Protein AF-A0A517XT51-F1 (afdb_monomer_lite)

Secondary structure (DSSP, 8-state):
--PPPPP--HHHHHHHHHHHHHTT-S-HHHHHHHHH---PPPSS--HHHHHHHHHHHHHHHHHHHIIIIITS-EEEEETTEEEEE-HHHHS-STTT--PPPHHHHHHHHHHHHS-GGG--S-----GGG--HHHHHHHHHHHHHHTTSHHHHHHHTTSHHHHT-HHHHHHHHHHH--SSS--PPP-GGGGSHHHHHHHHHHHHHHHHHHHHHHHHHTT---HHHHHHHHHHHHHHHHHHHHHHHHTT-GGGSHHHHHHHHHHTTS---THHHHTT--SS--SSHHHHHHHHHHHTHHHHHHHHHHHHHHHHHH--TTSTTHHHHHHHHHHHHHTTHHHHHHHHHHHHHHH-TT--

Radius of gyration: 21.97 Å; chains: 1; bounding box: 65×56×60 Å

Foldseek 3Di:
DPPPDDDADPLLVLLLLLLCLLLVNHDLVVNLVQLQDADDQDPDGDPVSVVSSVVSLQPSLVVVLCVLAQVDFDWFDDPLATDTDGLPVGDPCVLAPQDFDCLVVVVSSDSNRANQLDDPDDDADAPVPGDLSLLSSLLSNLVSCVVPLSNLVSSLVHNSQLQRLSNLLQPLLSNADLPQADHHQCLVCCDTNNVSSLNSNLNVSLVRLLVVLQCLLQDQDLSSLLSRLRSLLVSLVNNLVSCVVSLGVVSVLSLLSSLLVNVPDQDALSSRCVNHDDPHDPDPVSVLSSSLSSLSSLVCLVVLVVVLVVLVPADPPHRSVNSSVVSPVSCVVSVSVVSNVSSVVNNCNSVVPPD

Organism: NCBI:txid2528023

InterPro domains:
  IPR045485 FtsH ternary system domain X6 [PF20004] (8-350)

Sequence (355 aa):
MTDAPRPLSKFEADLIRLVRFCLGRFPAEDGYKLLRTSHTRPACLSRNAVELVQDSLAKACVLFLVRAGGWRADRHLRSGQPKSGRAWDRTPLDERALTFSPHVVEFLLWATAERVHDTRTPWDAPPADLTAADEFFFWLAFEACRPDPEVAAVLRRKAAFRSNRFAWLGSAADLADEAEPAPPDFAPMFAGERAVMLECLQPLLTQRWLRAERAKGQIDDWRRMRQQGRAEAAGLAAYLGAAESAGRPDLARFVLHANAGLFQNDLLPAFWTSGLGGPGPARLADRLDTQRAAVALPRQMAVLASWQEKYRAVGYFDEGYAASQLWKQDWEAAGGDRVAARARAAVEAIEPLRT

Structure (mmCIF, N/CA/C/O backbone):
data_AF-A0A517XT51-F1
#
_entry.id   AF-A0A517XT51-F1
#
loop_
_atom_site.group_PDB
_atom_site.id
_atom_site.type_symbol
_atom_site.label_atom_id
_atom_site.label_alt_id
_atom_site.label_comp_id
_atom_site.label_asym_id
_atom_site.label_entity_id
_atom_site.label_seq_id
_atom_site.pdbx_PDB_ins_code
_atom_site.Cartn_x
_atom_site.Cartn_y
_atom_site.Cartn_z
_atom_site.occupancy
_atom_site.B_iso_or_equiv
_atom_site.auth_seq_id
_atom_site.auth_comp_id
_atom_site.auth_asym_id
_atom_site.auth_atom_id
_atom_site.pdbx_PDB_model_num
ATOM 1 N N . MET A 1 1 ? -37.442 1.553 16.054 1.00 42.06 1 MET A N 1
ATOM 2 C CA . MET A 1 1 ? -37.048 2.228 17.307 1.00 42.06 1 MET A CA 1
ATOM 3 C C . MET A 1 1 ? -35.835 3.081 16.999 1.00 42.06 1 MET A C 1
ATOM 5 O O . MET A 1 1 ? -34.809 2.535 16.622 1.00 42.06 1 MET A O 1
ATOM 9 N N . THR A 1 2 ? -35.977 4.402 17.029 1.00 46.78 2 THR A N 1
ATOM 10 C CA . THR A 1 2 ? -34.847 5.333 16.935 1.00 46.78 2 THR A CA 1
ATOM 11 C C . THR A 1 2 ? -34.082 5.267 18.249 1.00 46.78 2 THR A C 1
ATOM 13 O O . THR A 1 2 ? -34.609 5.682 19.279 1.00 46.78 2 THR A O 1
ATOM 16 N N . ASP A 1 3 ? -32.894 4.669 18.219 1.00 68.44 3 ASP A N 1
ATOM 17 C CA . ASP A 1 3 ? -32.018 4.526 19.383 1.00 68.44 3 ASP A CA 1
ATOM 18 C C . ASP A 1 3 ? -31.676 5.930 19.912 1.00 68.44 3 ASP A C 1
ATOM 20 O O . ASP A 1 3 ? -31.229 6.792 19.148 1.00 68.44 3 ASP A O 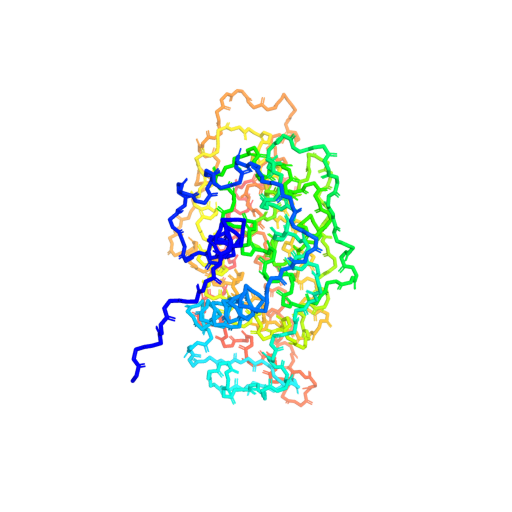1
ATOM 24 N N . ALA A 1 4 ? -31.965 6.200 21.188 1.00 79.00 4 ALA A N 1
ATOM 25 C CA . ALA A 1 4 ? -31.683 7.501 21.790 1.00 79.00 4 ALA A CA 1
ATOM 26 C C . ALA A 1 4 ? -30.169 7.799 21.715 1.00 79.00 4 ALA A C 1
ATOM 28 O O . ALA A 1 4 ? -29.358 6.871 21.811 1.00 79.00 4 ALA A O 1
ATOM 29 N N . PRO A 1 5 ? -29.753 9.068 21.537 1.00 82.31 5 PRO A N 1
ATOM 30 C CA . PRO A 1 5 ? -28.339 9.411 21.429 1.00 82.31 5 PRO A CA 1
ATOM 31 C C . PRO A 1 5 ? -27.576 8.946 22.677 1.00 82.31 5 PRO A C 1
ATOM 33 O O . PRO A 1 5 ? -27.899 9.329 23.801 1.00 82.31 5 PRO A O 1
ATOM 36 N N . ARG A 1 6 ? -26.561 8.097 22.470 1.00 86.31 6 ARG A N 1
ATOM 37 C CA . ARG A 1 6 ? -25.739 7.545 23.554 1.00 86.31 6 ARG A CA 1
ATOM 38 C C . ARG A 1 6 ? -24.914 8.671 24.195 1.00 86.31 6 ARG A C 1
ATOM 40 O O . ARG A 1 6 ? -24.229 9.384 23.459 1.00 86.31 6 ARG A O 1
ATOM 47 N N . PRO A 1 7 ? -24.937 8.840 25.529 1.00 93.62 7 PRO A N 1
ATOM 48 C CA . PRO A 1 7 ? -24.143 9.871 26.185 1.00 93.62 7 PRO A CA 1
ATOM 49 C C . PRO A 1 7 ? -22.649 9.543 26.063 1.00 93.62 7 PRO A C 1
ATOM 51 O O . PRO A 1 7 ? -22.241 8.407 26.317 1.00 93.62 7 PRO A O 1
ATOM 54 N N . LEU A 1 8 ? -21.858 10.547 25.679 1.00 96.75 8 LEU A N 1
ATOM 55 C CA . LEU A 1 8 ? -20.399 10.503 25.570 1.00 96.75 8 LEU A CA 1
ATOM 56 C C . LEU A 1 8 ? -19.811 11.769 26.197 1.00 96.75 8 LEU A C 1
ATOM 58 O O . LEU A 1 8 ? -20.382 12.855 26.068 1.00 96.75 8 LEU A O 1
ATOM 62 N N . SER A 1 9 ? -18.650 11.645 26.835 1.00 97.31 9 SER A N 1
ATOM 63 C CA . SER A 1 9 ? -17.837 12.806 27.198 1.00 97.31 9 SER A CA 1
ATOM 64 C C . SER A 1 9 ? -17.280 13.498 25.948 1.00 97.31 9 SER A C 1
ATOM 66 O O . SER A 1 9 ? -17.258 12.932 24.851 1.00 97.31 9 SER A O 1
ATOM 68 N N . LYS A 1 10 ? -16.774 14.727 26.105 1.00 97.44 10 LYS A N 1
ATOM 69 C CA . LYS A 1 10 ? -16.147 15.452 24.990 1.00 97.44 10 LYS A CA 1
ATOM 70 C C . LYS A 1 10 ? -14.935 14.705 24.416 1.00 97.44 10 LYS A C 1
ATOM 72 O O . LYS A 1 10 ? -14.847 14.572 23.202 1.00 97.44 10 LYS A O 1
ATOM 77 N N . PHE A 1 11 ? -14.070 14.164 25.279 1.00 98.12 11 PHE A N 1
ATOM 78 C CA . PHE A 1 11 ? -12.911 13.365 24.862 1.00 98.12 11 PHE A CA 1
ATOM 79 C C . PHE A 1 11 ? -13.338 12.173 23.998 1.00 98.12 11 PHE A C 1
ATOM 81 O O . PHE A 1 11 ? -12.790 11.945 22.928 1.00 98.12 11 PHE A O 1
ATOM 88 N N . GLU A 1 12 ? -14.349 11.423 24.439 1.00 98.25 12 GLU A N 1
ATOM 89 C CA . GLU A 1 12 ? -14.829 10.248 23.709 1.00 98.25 12 GLU A CA 1
ATOM 90 C C . GLU A 1 12 ? -15.489 10.622 22.383 1.00 98.25 12 GLU A C 1
ATOM 92 O O . GLU A 1 12 ? -15.280 9.941 21.383 1.00 98.25 12 GLU A O 1
ATOM 97 N N . ALA A 1 13 ? -16.261 11.711 22.347 1.00 97.94 13 ALA A N 1
ATOM 98 C CA . ALA A 1 13 ? -16.859 12.198 21.109 1.00 97.94 13 ALA A CA 1
ATOM 99 C C . ALA A 1 13 ? -15.788 12.557 20.064 1.00 97.94 13 ALA A C 1
ATOM 101 O O . ALA A 1 13 ? -15.930 12.198 18.891 1.00 97.94 13 ALA A O 1
ATOM 102 N N . ASP A 1 14 ? -14.709 13.217 20.488 1.00 98.31 14 ASP A N 1
ATOM 103 C CA . ASP A 1 14 ? -13.592 13.587 19.617 1.00 98.31 14 ASP A CA 1
ATOM 104 C C . ASP A 1 14 ? -12.740 12.363 19.227 1.00 98.31 14 ASP A C 1
ATOM 106 O O . ASP A 1 14 ? -12.382 12.232 18.056 1.00 98.31 14 ASP A O 1
ATOM 110 N N . LEU A 1 15 ? -12.564 11.381 20.121 1.00 98.38 15 LEU A N 1
ATOM 111 C CA . LEU A 1 15 ? -11.959 10.083 19.792 1.00 98.38 15 LEU A CA 1
ATOM 112 C C . LEU A 1 15 ? -12.743 9.353 18.692 1.00 98.38 15 LEU A C 1
ATOM 114 O O . LEU A 1 15 ? -12.154 8.875 17.724 1.00 98.38 15 LEU A O 1
ATOM 118 N N . ILE A 1 16 ? -14.077 9.291 18.779 1.00 98.25 16 ILE A N 1
ATOM 119 C CA . ILE A 1 16 ? -14.910 8.656 17.741 1.00 98.25 16 ILE A CA 1
ATOM 120 C C . ILE A 1 16 ? -14.807 9.400 16.402 1.00 98.25 16 ILE A C 1
ATOM 122 O O . ILE A 1 16 ? -14.800 8.770 15.340 1.00 98.25 16 ILE A O 1
ATOM 126 N N . ARG A 1 17 ? -14.716 10.734 16.418 1.00 98.38 17 ARG A N 1
ATOM 127 C CA . ARG A 1 17 ? -14.477 11.521 15.197 1.00 98.38 17 ARG A CA 1
ATOM 128 C C . ARG A 1 17 ? -13.106 11.224 14.605 1.00 98.38 17 ARG A C 1
ATOM 130 O O . ARG A 1 17 ? -13.015 11.055 13.392 1.00 98.38 17 ARG A O 1
ATOM 137 N N . LEU A 1 18 ? -12.085 11.078 15.446 1.00 98.44 18 LEU A N 1
ATOM 138 C CA . LEU A 1 18 ? -10.738 10.728 15.018 1.00 98.44 18 LEU A CA 1
ATOM 139 C C . LEU A 1 18 ? -10.680 9.331 14.384 1.00 98.44 18 LEU A C 1
ATOM 141 O O . LEU A 1 18 ? -10.141 9.187 13.290 1.00 98.44 18 LEU A O 1
ATOM 145 N N . VAL A 1 19 ? -11.329 8.325 14.985 1.00 98.38 19 VAL A N 1
ATOM 146 C CA . VAL A 1 19 ? -11.494 6.988 14.375 1.00 98.38 19 VAL A CA 1
ATOM 147 C C . VAL A 1 19 ? -12.096 7.108 12.977 1.00 98.38 19 VAL A C 1
ATOM 149 O O . VAL A 1 19 ? -11.585 6.544 12.011 1.00 98.38 19 VAL A O 1
ATOM 152 N N . ARG A 1 20 ? -13.190 7.866 12.847 1.00 98.25 20 ARG A N 1
ATOM 153 C CA . ARG A 1 20 ? -13.872 8.061 11.562 1.00 98.25 20 ARG A CA 1
ATOM 154 C C . ARG A 1 20 ? -12.994 8.804 10.561 1.00 98.25 20 ARG A C 1
ATOM 156 O O . ARG A 1 20 ? -13.046 8.464 9.385 1.00 98.25 20 ARG A O 1
ATOM 163 N N . PHE A 1 21 ? -12.192 9.768 11.000 1.00 98.44 21 PHE A N 1
ATOM 164 C CA . PHE A 1 21 ? -11.213 10.454 10.160 1.00 98.44 21 PHE A CA 1
ATOM 165 C C . PHE A 1 21 ? -10.159 9.488 9.616 1.00 98.44 21 PHE A C 1
ATOM 167 O O . PHE A 1 21 ? -10.012 9.400 8.398 1.00 98.44 21 PHE A O 1
ATOM 174 N N . CYS A 1 22 ? -9.529 8.683 10.477 1.00 98.19 22 CYS A N 1
ATOM 175 C CA . CYS A 1 22 ? -8.562 7.662 10.058 1.00 98.19 22 CYS A CA 1
ATOM 176 C C . CYS A 1 22 ? -9.160 6.655 9.060 1.00 98.19 22 CYS A C 1
ATOM 178 O O . CYS A 1 22 ? -8.462 6.152 8.190 1.00 98.19 22 CYS A O 1
ATOM 180 N N . LEU A 1 23 ? -10.466 6.386 9.147 1.00 97.38 23 LEU A N 1
ATOM 181 C CA . LEU A 1 23 ? -11.189 5.472 8.255 1.00 97.38 23 LEU A CA 1
ATOM 182 C C . LEU A 1 23 ? -11.781 6.164 7.006 1.00 97.38 23 LEU A C 1
ATOM 184 O O . LEU A 1 23 ? -12.545 5.542 6.259 1.00 97.38 23 LEU A O 1
ATOM 188 N N . GLY A 1 24 ? -11.484 7.450 6.779 1.00 96.38 24 GLY A N 1
ATOM 189 C CA . GLY A 1 24 ? -11.972 8.225 5.630 1.00 96.38 24 GLY A CA 1
ATOM 190 C C . GLY A 1 24 ? -13.480 8.518 5.658 1.00 96.38 24 GLY A C 1
ATOM 191 O O . GLY A 1 24 ? -14.122 8.633 4.613 1.00 96.38 24 GLY A O 1
ATOM 192 N N . ARG A 1 25 ? -14.080 8.578 6.852 1.00 96.94 25 ARG A N 1
ATOM 193 C CA . ARG A 1 25 ? -15.517 8.802 7.120 1.00 96.94 25 ARG A CA 1
ATOM 194 C C . ARG A 1 25 ? -15.801 10.095 7.880 1.00 96.94 25 ARG A C 1
ATOM 196 O O . ARG A 1 25 ? -16.889 10.255 8.431 1.00 96.94 25 ARG A O 1
ATOM 203 N N . PHE A 1 26 ? -14.838 11.005 7.911 1.00 97.38 26 PHE A N 1
ATOM 204 C CA . PHE A 1 26 ? -14.957 12.317 8.533 1.00 97.38 26 PHE A CA 1
ATOM 205 C C . PHE A 1 26 ? -14.290 13.371 7.635 1.00 97.38 26 PHE A C 1
ATOM 207 O O . PHE A 1 26 ? -13.317 13.024 6.959 1.00 97.38 26 PHE A O 1
ATOM 214 N N . PRO A 1 27 ? -14.797 14.618 7.578 1.00 98.06 27 PRO A N 1
ATOM 215 C CA . PRO A 1 27 ? -14.172 15.682 6.795 1.00 98.06 27 PRO A CA 1
ATOM 216 C C . PRO A 1 27 ? -12.703 15.880 7.180 1.00 98.06 27 PRO A C 1
ATOM 218 O O . PRO A 1 27 ? -12.373 15.942 8.365 1.00 98.06 27 PRO A O 1
ATOM 221 N N . ALA A 1 28 ? -11.831 15.981 6.175 1.00 96.94 28 ALA A N 1
ATOM 222 C CA . ALA A 1 28 ? -10.387 16.018 6.389 1.00 96.94 28 ALA A CA 1
ATOM 223 C C . ALA A 1 28 ? -9.959 17.228 7.233 1.00 96.94 28 ALA A C 1
ATOM 225 O O . ALA A 1 28 ? -9.283 17.057 8.242 1.00 96.94 28 ALA A O 1
ATOM 226 N N . GLU A 1 29 ? -10.458 18.420 6.891 1.00 97.19 29 GLU A N 1
ATOM 227 C CA . GLU A 1 29 ? -10.182 19.675 7.608 1.00 97.19 29 GLU A CA 1
ATOM 228 C C . GLU A 1 29 ? -10.482 19.594 9.107 1.00 97.19 29 GLU A C 1
ATOM 230 O O . GLU A 1 29 ? -9.716 20.078 9.939 1.00 97.19 29 GLU A O 1
ATOM 235 N N . ASP A 1 30 ? -11.594 18.959 9.476 1.00 98.19 30 ASP A N 1
ATOM 236 C CA . ASP A 1 30 ? -11.963 18.817 10.881 1.00 98.19 30 ASP A CA 1
ATOM 237 C C . ASP A 1 30 ? -11.139 17.725 11.572 1.00 98.19 30 ASP A C 1
ATOM 239 O O . ASP A 1 30 ? -10.801 17.866 12.744 1.00 98.19 30 ASP A O 1
ATOM 243 N N . GLY A 1 31 ? -10.749 16.670 10.851 1.00 98.00 31 GLY A N 1
ATOM 244 C CA . GLY A 1 31 ? -9.806 15.668 11.347 1.00 98.00 31 GLY A CA 1
ATOM 245 C C . GLY A 1 31 ? -8.424 16.247 11.658 1.00 98.00 31 GLY A C 1
ATOM 246 O O . GLY A 1 31 ? -7.871 15.971 12.723 1.00 98.00 31 GLY A O 1
ATOM 247 N N . TYR A 1 32 ? -7.897 17.118 10.792 1.00 97.56 32 TYR A N 1
ATOM 248 C CA . TYR A 1 32 ? -6.625 17.808 11.036 1.00 97.56 32 TYR A CA 1
ATOM 249 C C . TYR A 1 32 ? -6.697 18.725 12.257 1.00 97.56 32 TYR A C 1
ATOM 251 O O . TYR A 1 32 ? -5.767 18.751 13.063 1.00 97.56 32 TYR A O 1
ATOM 259 N N . LYS A 1 33 ? -7.818 19.432 12.455 1.00 97.69 33 LYS A N 1
ATOM 260 C CA . LYS A 1 33 ? -8.035 20.224 13.677 1.00 97.69 33 LYS A CA 1
ATOM 261 C C . LYS A 1 33 ? -7.992 19.345 14.925 1.00 97.69 33 LYS A C 1
ATOM 263 O O . LYS A 1 33 ? -7.324 19.723 15.882 1.00 97.69 33 LYS A O 1
ATOM 268 N N . LEU A 1 34 ? -8.639 18.175 14.902 1.00 97.81 34 LEU A N 1
ATOM 269 C CA . LEU A 1 34 ? -8.634 17.241 16.036 1.00 97.81 34 LEU A CA 1
ATOM 270 C C . LEU A 1 34 ? -7.216 16.778 16.398 1.00 97.81 34 LEU A C 1
ATOM 272 O O . LEU A 1 34 ? -6.849 16.808 17.567 1.00 97.81 34 LEU A O 1
ATOM 276 N N . LEU A 1 35 ? -6.388 16.452 15.403 1.00 97.62 35 LEU A N 1
ATOM 277 C CA . LEU A 1 35 ? -4.983 16.057 15.599 1.00 97.62 35 LEU A CA 1
ATOM 278 C C . LEU A 1 35 ? -4.082 17.179 16.149 1.00 97.62 35 LEU A C 1
ATOM 280 O O . LEU A 1 35 ? -2.969 16.925 16.617 1.00 97.62 35 LEU A O 1
ATOM 284 N N . ARG A 1 36 ? -4.530 18.436 16.057 1.00 97.19 36 ARG A N 1
ATOM 285 C CA . ARG A 1 36 ? -3.821 19.626 16.554 1.00 97.19 36 ARG A CA 1
ATOM 286 C C . ARG A 1 36 ? -4.341 20.098 17.913 1.00 97.19 36 ARG A C 1
ATOM 288 O O . ARG A 1 36 ? -3.717 20.959 18.535 1.00 97.19 36 ARG A O 1
ATOM 295 N N . THR A 1 37 ? -5.453 19.543 18.384 1.00 96.75 37 THR A N 1
ATOM 296 C CA . THR A 1 37 ? -5.995 19.788 19.722 1.00 96.75 37 THR A CA 1
ATOM 297 C C . THR A 1 37 ? -5.498 18.746 20.716 1.00 96.75 37 THR A C 1
ATOM 299 O O . THR A 1 37 ? -5.094 17.659 20.331 1.00 96.75 37 THR A O 1
ATOM 302 N N . SER A 1 38 ? -5.504 19.089 22.002 1.00 96.25 38 SER A N 1
ATOM 303 C CA . SER A 1 38 ? -5.201 18.154 23.086 1.00 96.25 38 SER A CA 1
ATOM 304 C C . SER A 1 38 ? -6.338 18.135 24.095 1.00 96.25 38 SER A C 1
ATOM 306 O O . SER A 1 38 ? -7.011 19.145 24.324 1.00 96.25 38 SER A O 1
ATOM 308 N N . HIS A 1 39 ? -6.528 16.981 24.722 1.00 96.94 39 HIS A N 1
ATOM 309 C CA . HIS A 1 39 ? -7.554 16.766 25.730 1.00 96.94 39 HIS A CA 1
ATOM 310 C C . HIS A 1 39 ? -6.978 16.011 26.927 1.00 96.94 39 HIS A C 1
ATOM 312 O O . HIS A 1 39 ? -6.099 15.164 26.787 1.00 96.94 39 HIS A O 1
ATOM 318 N N . THR A 1 40 ? -7.512 16.270 28.121 1.00 97.06 40 THR A N 1
ATOM 319 C CA . THR A 1 40 ? -7.172 15.470 29.301 1.00 97.06 40 THR A CA 1
ATOM 320 C C . THR A 1 40 ? -7.655 14.036 29.096 1.00 97.06 40 THR A C 1
ATOM 322 O O . THR A 1 40 ? -8.854 13.798 28.937 1.00 97.06 40 THR A O 1
ATOM 325 N N . ARG A 1 41 ? -6.719 13.083 29.099 1.00 96.88 41 ARG A N 1
ATOM 326 C CA . ARG A 1 41 ? -7.020 11.658 28.946 1.00 96.88 41 ARG A CA 1
ATOM 327 C C . ARG A 1 41 ? -7.835 11.153 30.149 1.00 96.88 41 ARG A C 1
ATOM 329 O O . ARG A 1 41 ? -7.390 11.337 31.283 1.00 96.88 41 ARG A O 1
ATOM 336 N N . PRO A 1 42 ? -8.991 10.497 29.938 1.00 96.88 42 PRO A N 1
ATOM 337 C CA . PRO A 1 42 ? -9.751 9.893 31.027 1.00 96.88 42 PRO A CA 1
ATOM 338 C C . PRO A 1 42 ? -9.053 8.631 31.556 1.00 96.88 42 PRO A C 1
ATOM 340 O O . PRO A 1 42 ? -8.300 7.976 30.833 1.00 96.88 42 PRO A O 1
ATOM 343 N N . ALA A 1 43 ? -9.342 8.255 32.806 1.00 96.25 43 ALA A N 1
ATOM 344 C CA . ALA A 1 43 ? -8.812 7.026 33.408 1.00 96.25 43 ALA A CA 1
ATOM 345 C C . ALA A 1 43 ? -9.318 5.760 32.692 1.00 96.25 43 ALA A C 1
ATOM 347 O O . ALA A 1 43 ? -8.574 4.797 32.525 1.00 96.25 43 ALA A O 1
ATOM 348 N N . CYS A 1 44 ? -10.572 5.776 32.236 1.00 96.56 44 CYS A N 1
ATOM 349 C CA . CYS A 1 44 ? -11.173 4.721 31.430 1.00 96.56 44 CYS A CA 1
ATOM 350 C C . CYS A 1 44 ? -12.137 5.311 30.392 1.00 96.56 44 CYS A C 1
ATOM 352 O O . CYS A 1 44 ? -12.681 6.401 30.575 1.00 96.56 44 CYS A O 1
ATOM 354 N N . LEU A 1 45 ? -12.337 4.581 29.295 1.00 97.56 45 LEU A N 1
ATOM 355 C CA . LEU A 1 45 ? -13.405 4.864 28.340 1.00 97.56 45 LEU A CA 1
ATOM 356 C C . LEU A 1 45 ? -14.718 4.273 28.860 1.00 97.56 45 LEU A C 1
ATOM 358 O O . LEU A 1 45 ? -14.738 3.177 29.425 1.00 97.56 45 LEU A O 1
ATOM 362 N N . SER A 1 46 ? -15.825 4.970 28.631 1.00 97.38 46 SER A N 1
ATOM 363 C CA . SER A 1 46 ? -17.155 4.417 28.845 1.00 97.38 46 SER A CA 1
ATOM 364 C C . SER A 1 46 ? -17.407 3.248 27.896 1.00 97.38 46 SER A C 1
ATOM 366 O O . SER A 1 46 ? -16.892 3.185 26.774 1.00 97.38 46 SER A O 1
ATOM 368 N N . ARG A 1 47 ? -18.284 2.335 28.320 1.00 96.50 47 ARG A N 1
ATOM 369 C CA . ARG A 1 47 ? -18.739 1.215 27.489 1.00 96.50 47 ARG A CA 1
ATOM 370 C C . ARG A 1 47 ? -19.286 1.681 26.135 1.00 96.50 47 ARG A C 1
ATOM 372 O O . ARG A 1 47 ? -18.981 1.073 25.116 1.00 96.50 47 ARG A O 1
ATOM 379 N N . ASN A 1 48 ? -20.032 2.788 26.116 1.00 97.00 48 ASN A N 1
ATOM 380 C CA . ASN A 1 48 ? -20.593 3.355 24.888 1.00 97.00 48 ASN A CA 1
ATOM 381 C C . ASN A 1 48 ? -19.503 3.758 23.891 1.00 97.00 48 ASN A C 1
ATOM 383 O O . ASN A 1 48 ? -19.639 3.482 22.701 1.00 97.00 48 ASN A O 1
ATOM 387 N N . ALA A 1 49 ? -18.432 4.401 24.365 1.00 97.19 49 ALA A N 1
ATOM 388 C CA . ALA A 1 49 ? -17.313 4.784 23.514 1.00 97.19 49 ALA A CA 1
ATOM 389 C C . ALA A 1 49 ? -16.607 3.548 22.943 1.00 97.19 49 ALA A C 1
ATOM 391 O O . ALA A 1 49 ? -16.382 3.486 21.738 1.00 97.19 49 ALA A O 1
ATOM 392 N N . VAL A 1 50 ? -16.332 2.538 23.777 1.00 96.56 50 VAL A N 1
ATOM 393 C CA . VAL A 1 50 ? -15.694 1.284 23.336 1.00 96.56 50 VAL A CA 1
ATOM 394 C C . VAL A 1 50 ? -16.533 0.575 22.271 1.00 96.56 50 VAL A C 1
ATOM 396 O O . VAL A 1 50 ? -16.005 0.235 21.213 1.00 96.56 50 VAL A O 1
ATOM 399 N N . GLU A 1 51 ? -17.841 0.419 22.495 1.00 96.00 51 GLU A N 1
ATOM 400 C CA . GLU A 1 51 ? -18.750 -0.195 21.518 1.00 96.00 51 GLU A CA 1
ATOM 401 C C . GLU A 1 51 ? -18.777 0.584 20.192 1.00 96.00 51 GLU A C 1
ATOM 403 O O . GLU A 1 51 ? -18.782 -0.018 19.122 1.00 96.00 51 GLU A O 1
ATOM 408 N N . LEU A 1 52 ? -18.744 1.921 20.233 1.00 96.75 52 LEU A N 1
ATOM 409 C CA . LEU A 1 52 ? -18.718 2.752 19.025 1.00 96.75 52 LEU A CA 1
ATOM 410 C C . LEU A 1 52 ? -17.384 2.679 18.272 1.00 96.75 52 LEU A C 1
ATOM 412 O O . LEU A 1 52 ? -17.390 2.740 17.039 1.00 96.75 52 LEU A O 1
ATOM 416 N N . VAL A 1 53 ? -16.254 2.551 18.976 1.00 96.94 53 VAL A N 1
ATOM 417 C CA . VAL A 1 53 ? -14.946 2.297 18.350 1.00 96.94 53 VAL A CA 1
ATOM 418 C C . VAL A 1 53 ? -14.975 0.944 17.646 1.00 96.94 53 VAL A C 1
ATOM 420 O O . VAL A 1 53 ? -14.674 0.880 16.455 1.00 96.94 53 VAL A O 1
ATOM 423 N N . GLN A 1 54 ? -15.401 -0.111 18.347 1.00 96.00 54 GLN A N 1
ATOM 424 C CA . GLN A 1 54 ? -15.513 -1.463 17.791 1.00 96.00 54 GLN A CA 1
ATOM 425 C C . GLN A 1 54 ? -16.426 -1.492 16.561 1.00 96.00 54 GLN A C 1
ATOM 427 O O . GLN A 1 54 ? -16.035 -2.014 15.518 1.00 96.00 54 GLN A O 1
ATOM 432 N N . ASP A 1 55 ? -17.605 -0.870 16.647 1.00 96.19 55 ASP A N 1
ATOM 433 C CA . ASP A 1 55 ? -18.557 -0.788 15.538 1.00 96.19 55 ASP A CA 1
ATOM 434 C C . ASP A 1 55 ? -17.977 -0.037 14.331 1.00 96.19 55 ASP A C 1
ATOM 436 O O . ASP A 1 55 ? -18.112 -0.476 13.184 1.00 96.19 55 ASP A O 1
ATOM 440 N N . SER A 1 56 ? -17.283 1.078 14.586 1.00 96.94 56 SER A N 1
ATOM 441 C CA . SER A 1 56 ? -16.648 1.882 13.539 1.00 96.94 56 SER A CA 1
ATOM 442 C C . SER A 1 56 ? -15.540 1.105 12.829 1.00 96.94 56 SER A C 1
ATOM 444 O O . SER A 1 56 ? -15.516 1.089 11.598 1.00 96.94 56 SER A O 1
ATOM 446 N N . LEU A 1 57 ? -14.664 0.428 13.579 1.00 96.62 57 LEU A N 1
ATOM 447 C CA . LEU A 1 57 ? -13.586 -0.396 13.025 1.00 96.62 57 LEU A CA 1
ATOM 448 C C . LEU A 1 57 ? -14.149 -1.572 12.217 1.00 96.62 57 LEU A C 1
ATOM 450 O O . LEU A 1 57 ? -13.802 -1.734 11.045 1.00 96.62 57 LEU A O 1
ATOM 454 N N . ALA A 1 58 ? -15.077 -2.337 12.799 1.00 91.75 58 ALA A N 1
ATOM 455 C CA . ALA A 1 58 ? -15.666 -3.510 12.159 1.00 91.75 58 ALA A CA 1
ATOM 456 C C . ALA A 1 58 ? -16.373 -3.154 10.842 1.00 91.75 58 ALA A C 1
ATOM 458 O O . ALA A 1 58 ? -16.161 -3.803 9.818 1.00 91.75 58 ALA A O 1
ATOM 459 N N . LYS A 1 59 ? -17.188 -2.092 10.829 1.00 95.88 59 LYS A N 1
ATOM 460 C CA . LYS A 1 59 ? -17.956 -1.714 9.635 1.00 95.88 59 LYS A CA 1
ATOM 461 C C . LYS A 1 59 ? -17.112 -0.985 8.601 1.00 95.88 59 LYS A C 1
ATOM 463 O O . LYS A 1 59 ? -17.217 -1.288 7.413 1.00 95.88 59 LYS A O 1
ATOM 468 N N . ALA A 1 60 ? -16.312 0.001 9.006 1.00 97.06 60 ALA A N 1
ATOM 469 C CA . ALA A 1 60 ? -15.649 0.871 8.040 1.00 97.06 60 ALA A CA 1
ATOM 470 C C . ALA A 1 60 ? -14.459 0.188 7.354 1.00 97.06 60 ALA A C 1
ATOM 472 O O . ALA A 1 60 ? -14.307 0.383 6.148 1.00 97.06 60 ALA A O 1
ATOM 473 N N . CYS A 1 61 ? -13.683 -0.649 8.057 1.00 97.38 61 CYS A N 1
ATOM 474 C CA . CYS A 1 61 ? -12.596 -1.417 7.438 1.00 97.38 61 CYS A CA 1
ATOM 475 C C . CYS A 1 61 ? -13.141 -2.417 6.411 1.00 97.38 61 CYS A C 1
ATOM 477 O O . CYS A 1 61 ? -12.676 -2.447 5.271 1.00 97.38 61 CYS A O 1
ATOM 479 N N . VAL A 1 62 ? -14.193 -3.166 6.763 1.00 96.44 62 VAL A N 1
ATOM 480 C CA . VAL A 1 62 ? -14.858 -4.082 5.823 1.00 96.44 62 VAL A CA 1
ATOM 481 C C . VAL A 1 62 ? -15.442 -3.308 4.642 1.00 96.44 62 VAL A C 1
ATOM 483 O O . VAL A 1 62 ? -15.182 -3.656 3.493 1.00 96.44 62 VAL A O 1
ATOM 486 N N . LEU A 1 63 ? -16.170 -2.214 4.885 1.00 97.44 63 LEU A N 1
ATOM 487 C CA . LEU A 1 63 ? -16.728 -1.389 3.812 1.00 97.44 63 LEU A CA 1
ATOM 488 C C . LEU A 1 63 ? -15.639 -0.810 2.896 1.00 97.44 63 LEU A C 1
ATOM 490 O O . LEU A 1 63 ? -15.866 -0.682 1.691 1.00 97.44 63 LEU A O 1
ATOM 494 N N . PHE A 1 64 ? -14.474 -0.452 3.441 1.00 98.19 64 PHE A N 1
ATOM 495 C CA . PHE A 1 64 ? -13.325 -0.024 2.649 1.00 98.19 64 PHE A CA 1
ATOM 496 C C . PHE A 1 64 ? -12.831 -1.157 1.748 1.00 98.19 64 PHE A C 1
ATOM 498 O O . PHE A 1 64 ? -12.770 -0.964 0.537 1.00 98.19 64 PHE A O 1
ATOM 505 N N . LEU A 1 65 ? -12.540 -2.340 2.304 1.00 98.00 65 LEU A N 1
ATOM 506 C CA . LEU A 1 65 ? -12.047 -3.499 1.545 1.00 98.00 65 LEU A CA 1
ATOM 507 C C . LEU A 1 65 ? -13.028 -3.920 0.447 1.00 98.00 65 LEU A C 1
ATOM 509 O O . LEU A 1 65 ? -12.631 -4.145 -0.698 1.00 98.00 65 LEU A O 1
ATOM 513 N N . VAL A 1 66 ? -14.326 -3.940 0.765 1.00 97.62 66 VAL A N 1
ATOM 514 C CA . VAL A 1 66 ? -15.393 -4.177 -0.210 1.00 97.62 66 VAL A CA 1
ATOM 515 C C . VAL A 1 66 ? -15.254 -3.178 -1.357 1.00 97.62 66 VAL A C 1
ATOM 517 O O . VAL A 1 66 ? -15.079 -3.611 -2.491 1.00 97.62 66 VAL A O 1
ATOM 520 N N . ARG A 1 67 ? -15.246 -1.863 -1.080 1.00 97.94 67 ARG A N 1
ATOM 521 C CA . ARG A 1 67 ? -15.150 -0.796 -2.100 1.00 97.94 67 ARG A CA 1
ATOM 522 C C . ARG A 1 67 ? -13.844 -0.808 -2.896 1.00 97.94 67 ARG A C 1
ATOM 524 O O . ARG A 1 67 ? -13.883 -0.485 -4.081 1.00 97.94 67 ARG A O 1
ATOM 531 N N . ALA A 1 68 ? -12.727 -1.168 -2.269 1.00 98.12 68 ALA A N 1
ATOM 532 C CA . ALA A 1 68 ? -11.416 -1.223 -2.911 1.00 98.12 68 ALA A CA 1
ATOM 533 C C . ALA A 1 68 ? -11.348 -2.295 -4.012 1.00 98.12 68 ALA A C 1
ATOM 535 O O . ALA A 1 68 ? -10.639 -2.115 -5.001 1.00 98.12 68 ALA A O 1
ATOM 536 N N . GLY A 1 69 ? -12.142 -3.361 -3.884 1.00 98.06 69 GLY A N 1
ATOM 537 C CA . GLY A 1 69 ? -12.168 -4.449 -4.858 1.00 98.06 69 GLY A CA 1
ATOM 538 C C . GLY A 1 69 ? -12.814 -5.735 -4.357 1.00 98.06 69 GLY A C 1
ATOM 539 O O . GLY A 1 69 ? -13.180 -6.568 -5.179 1.00 98.06 69 GLY A O 1
ATOM 540 N N . GLY A 1 70 ? -13.037 -5.891 -3.047 1.00 97.56 70 GLY A N 1
ATOM 541 C CA . GLY A 1 70 ? -13.578 -7.123 -2.467 1.00 97.56 70 GLY A CA 1
ATOM 542 C C . GLY A 1 70 ? -14.960 -7.539 -2.991 1.00 97.56 70 GLY A C 1
ATOM 543 O O . GLY A 1 70 ? -15.277 -8.728 -2.962 1.00 97.56 70 GLY A O 1
ATOM 544 N N . TRP A 1 71 ? -15.770 -6.595 -3.501 1.00 97.75 71 TRP A N 1
ATOM 545 C CA . TRP A 1 71 ? -17.074 -6.895 -4.120 1.00 97.75 71 TRP A CA 1
ATOM 546 C C . TRP A 1 71 ? -16.988 -7.478 -5.532 1.00 97.75 71 TRP A C 1
ATOM 548 O O . TRP A 1 71 ? -17.981 -8.018 -6.025 1.00 97.75 71 TRP A O 1
ATOM 558 N N . ARG A 1 72 ? -15.843 -7.336 -6.204 1.00 97.69 72 ARG A N 1
ATOM 559 C CA . ARG A 1 72 ? -15.675 -7.764 -7.592 1.00 97.69 72 ARG A CA 1
ATOM 560 C C . ARG A 1 72 ? -15.566 -9.281 -7.659 1.00 97.69 72 ARG A C 1
ATOM 562 O O . ARG A 1 72 ? -14.925 -9.903 -6.813 1.00 97.69 72 ARG A O 1
ATOM 569 N N . ALA A 1 73 ? -16.187 -9.861 -8.682 1.00 97.25 73 ALA A N 1
ATOM 570 C CA . ALA A 1 73 ? -15.958 -11.253 -9.028 1.00 97.25 73 ALA A CA 1
ATOM 571 C C . ALA A 1 73 ? -14.590 -11.364 -9.715 1.00 97.25 73 ALA A C 1
ATOM 573 O O . ALA A 1 73 ? -14.432 -10.912 -10.845 1.00 97.25 73 ALA A O 1
ATOM 574 N N . ASP A 1 74 ? -13.612 -11.922 -9.009 1.00 97.25 74 ASP A N 1
ATOM 575 C CA . ASP A 1 74 ? -12.229 -12.080 -9.471 1.00 97.25 74 ASP A CA 1
ATOM 576 C C . ASP A 1 74 ? -11.713 -13.482 -9.109 1.00 97.25 74 ASP A C 1
ATOM 578 O O . ASP A 1 74 ? -12.360 -14.223 -8.357 1.00 97.25 74 ASP A O 1
ATOM 582 N N . ARG A 1 75 ? -10.564 -13.861 -9.664 1.00 97.75 75 ARG A N 1
ATOM 583 C CA . ARG A 1 75 ? -9.938 -15.176 -9.527 1.00 97.75 75 ARG A CA 1
ATOM 584 C C . ARG A 1 75 ? -8.638 -15.053 -8.763 1.00 97.75 75 ARG A C 1
ATOM 586 O O . ARG A 1 75 ? -7.740 -14.388 -9.248 1.00 97.75 75 ARG A O 1
ATOM 593 N N . HIS A 1 76 ? -8.489 -15.728 -7.635 1.00 97.88 76 HIS A N 1
ATOM 594 C CA . HIS A 1 76 ? -7.236 -15.732 -6.868 1.00 97.88 76 HIS A CA 1
ATOM 595 C C . HIS A 1 76 ? -6.821 -17.148 -6.508 1.00 97.88 76 HIS A C 1
ATOM 597 O O . HIS A 1 76 ? -7.655 -18.054 -6.502 1.00 97.88 76 HIS A O 1
ATOM 603 N N . LEU A 1 77 ? -5.540 -17.346 -6.204 1.00 97.62 77 LEU A N 1
ATOM 604 C CA . LEU A 1 77 ? -5.040 -18.651 -5.791 1.00 97.62 77 LEU A CA 1
ATOM 605 C C . LEU A 1 77 ? -5.461 -18.950 -4.350 1.00 97.62 77 LEU A C 1
ATOM 607 O O . LEU A 1 77 ? -5.276 -18.151 -3.430 1.00 97.62 77 LEU A O 1
ATOM 611 N N . ARG A 1 78 ? -6.023 -20.139 -4.147 1.00 95.75 78 ARG A N 1
ATOM 612 C CA . ARG A 1 78 ? -6.327 -20.739 -2.848 1.00 95.75 78 ARG A CA 1
ATOM 613 C C . ARG A 1 78 ? -5.769 -22.144 -2.849 1.00 95.75 78 ARG A C 1
ATOM 615 O O . ARG A 1 78 ? -6.167 -22.950 -3.683 1.00 95.75 78 ARG A O 1
ATOM 622 N N . SER A 1 79 ? -4.815 -22.410 -1.962 1.00 93.88 79 SER A N 1
ATOM 623 C CA . SER A 1 79 ? -4.129 -23.708 -1.906 1.00 93.88 79 SER A CA 1
ATOM 624 C C . SER A 1 79 ? -3.605 -24.142 -3.286 1.00 93.88 79 SER A C 1
ATOM 626 O O . SER A 1 79 ? -3.821 -25.266 -3.727 1.00 93.88 79 SER A O 1
ATOM 628 N N . GLY A 1 80 ? -3.002 -23.197 -4.018 1.00 95.25 80 GLY A N 1
ATOM 629 C CA . GLY A 1 80 ? -2.469 -23.406 -5.370 1.00 95.25 80 GLY A CA 1
ATOM 630 C C . GLY A 1 80 ? -3.503 -23.445 -6.503 1.00 95.25 80 GLY A C 1
ATOM 631 O O . GLY A 1 80 ? -3.106 -23.455 -7.664 1.00 95.25 80 GLY A O 1
ATOM 632 N N . GLN A 1 81 ? -4.806 -23.422 -6.206 1.00 97.50 81 GLN A N 1
ATOM 633 C CA . GLN A 1 81 ? -5.874 -23.514 -7.206 1.00 97.50 81 GLN A CA 1
ATOM 634 C C . GLN A 1 81 ? -6.586 -22.168 -7.418 1.00 97.50 81 GLN A C 1
ATOM 636 O O . GLN A 1 81 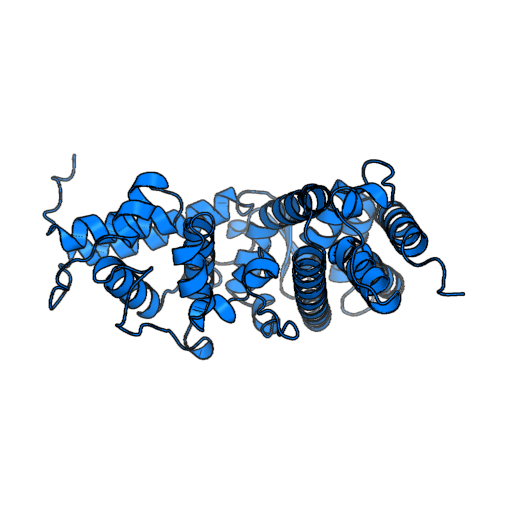? -6.937 -21.499 -6.442 1.00 97.50 81 GLN A O 1
ATOM 641 N N . PRO A 1 82 ? -6.844 -21.745 -8.669 1.00 97.69 82 PRO A N 1
ATOM 642 C CA . PRO A 1 82 ? -7.655 -20.570 -8.953 1.00 97.69 82 PRO A CA 1
ATOM 643 C C . PRO A 1 82 ? -9.088 -20.756 -8.447 1.00 97.69 82 PRO A C 1
ATOM 645 O O . PRO A 1 82 ? -9.801 -21.663 -8.873 1.00 97.69 82 PRO A O 1
ATOM 648 N N . LYS A 1 83 ? -9.539 -19.858 -7.571 1.00 98.06 83 LYS A N 1
ATOM 649 C CA . LYS A 1 83 ? -10.924 -19.784 -7.102 1.00 98.06 83 LYS A CA 1
ATOM 650 C C . LYS A 1 83 ? -11.543 -18.470 -7.563 1.00 98.06 83 LYS A C 1
ATOM 652 O O . LYS A 1 83 ? -10.994 -17.404 -7.294 1.00 98.06 83 LYS A O 1
ATOM 657 N N . SER A 1 84 ? -12.679 -18.552 -8.246 1.00 97.94 84 SER A N 1
ATOM 658 C CA . SER A 1 84 ? -13.468 -17.403 -8.709 1.00 97.94 84 SER A CA 1
ATOM 659 C C . SER A 1 84 ? -14.516 -16.998 -7.669 1.00 97.94 84 SER A C 1
ATOM 661 O O . SER A 1 84 ? -14.960 -17.829 -6.880 1.00 97.94 84 SER A O 1
ATOM 663 N N . GLY A 1 85 ? -14.960 -15.744 -7.690 1.00 97.88 85 GLY A N 1
ATOM 664 C CA . GLY A 1 85 ? -16.062 -15.244 -6.853 1.00 97.88 85 GLY A CA 1
ATOM 665 C C . GLY A 1 85 ? -15.729 -13.883 -6.267 1.00 97.88 85 GLY A C 1
ATOM 666 O O . GLY A 1 85 ? -14.750 -13.280 -6.692 1.00 97.88 85 GLY A O 1
ATOM 667 N N . ARG A 1 86 ? -16.502 -13.379 -5.306 1.00 97.94 86 ARG A N 1
ATOM 668 C CA . ARG A 1 86 ? -16.115 -12.213 -4.492 1.00 97.94 86 ARG A CA 1
ATOM 669 C C . ARG A 1 86 ? -15.194 -12.647 -3.357 1.00 97.94 86 ARG A C 1
ATOM 671 O O . ARG A 1 86 ? -15.100 -13.837 -3.062 1.00 97.94 86 ARG A O 1
ATOM 678 N N . ALA A 1 87 ? -14.545 -11.707 -2.668 1.00 96.62 87 ALA A N 1
ATOM 679 C CA . ALA A 1 87 ? -13.633 -12.056 -1.571 1.00 96.62 87 ALA A CA 1
ATOM 680 C C . ALA A 1 87 ? -14.302 -12.958 -0.510 1.00 96.62 87 ALA A C 1
ATOM 682 O O . ALA A 1 87 ? -13.715 -13.944 -0.068 1.00 96.62 87 ALA A O 1
ATOM 683 N N . TRP A 1 88 ? -15.567 -12.682 -0.175 1.00 95.06 88 TRP A N 1
ATOM 684 C CA . TRP A 1 88 ? -16.336 -13.469 0.792 1.00 95.06 88 TRP A CA 1
ATOM 685 C C . TRP A 1 88 ? -16.975 -14.751 0.233 1.00 95.06 88 TRP A C 1
ATOM 687 O O . TRP A 1 88 ? -17.428 -15.582 1.017 1.00 95.06 88 TRP A O 1
ATOM 697 N N . ASP A 1 89 ? -17.012 -14.929 -1.088 1.00 96.25 89 ASP A N 1
ATOM 698 C CA . ASP A 1 89 ? -17.428 -16.200 -1.697 1.00 96.25 89 ASP A CA 1
ATOM 699 C C . ASP A 1 89 ? -16.241 -17.183 -1.728 1.00 96.25 89 ASP A C 1
ATOM 701 O O . ASP A 1 89 ? -16.404 -18.403 -1.672 1.00 96.25 89 ASP A O 1
ATOM 705 N N . ARG A 1 90 ? -15.013 -16.647 -1.818 1.00 95.44 90 ARG A N 1
ATOM 706 C CA . ARG A 1 90 ? -13.781 -17.433 -1.954 1.00 95.44 90 ARG A CA 1
ATOM 707 C C . ARG A 1 90 ? -13.180 -17.860 -0.622 1.00 95.44 90 ARG A C 1
ATOM 709 O O . ARG A 1 90 ? -12.731 -19.000 -0.519 1.00 95.44 90 ARG A O 1
ATOM 716 N N . THR A 1 91 ? -13.146 -16.967 0.357 1.00 94.81 91 THR A N 1
ATOM 717 C CA . THR A 1 91 ? -12.486 -17.201 1.648 1.00 94.81 91 THR A CA 1
ATOM 718 C C . THR A 1 91 ? -13.534 -17.439 2.730 1.00 94.81 91 THR A C 1
ATOM 720 O O . THR A 1 91 ? -14.447 -16.629 2.784 1.00 94.81 91 THR A O 1
ATOM 723 N N . PRO A 1 92 ? -13.441 -18.462 3.592 1.00 93.94 92 PRO A N 1
ATOM 724 C CA . PRO A 1 92 ? -14.286 -18.625 4.785 1.00 93.94 92 PRO A CA 1
ATOM 725 C C . PRO A 1 92 ? -14.293 -17.407 5.735 1.00 93.94 92 PRO A C 1
ATOM 727 O O . PRO A 1 92 ? -13.461 -16.509 5.615 1.00 93.94 92 PRO A O 1
ATOM 730 N N . LEU A 1 93 ? -15.274 -17.314 6.644 1.00 92.38 93 LEU A N 1
ATOM 731 C CA . LEU A 1 93 ? -15.411 -16.147 7.536 1.00 92.38 93 LEU A CA 1
ATOM 732 C C . LEU A 1 93 ? -14.287 -16.067 8.579 1.00 92.38 93 LEU A C 1
ATOM 734 O O . LEU A 1 93 ? -13.787 -14.980 8.844 1.00 92.38 93 LEU A O 1
ATOM 738 N N . ASP A 1 94 ? -13.904 -17.201 9.144 1.00 91.06 94 ASP A N 1
ATOM 739 C CA . ASP A 1 94 ? -12.820 -17.371 10.113 1.00 91.06 94 ASP A CA 1
ATOM 740 C C . ASP A 1 94 ? -11.451 -16.971 9.545 1.00 91.06 94 ASP A C 1
ATOM 742 O O . ASP A 1 94 ? -10.655 -16.360 10.246 1.00 91.06 94 ASP A O 1
ATOM 746 N N . GLU A 1 95 ? -11.212 -17.199 8.253 1.00 90.50 95 GLU A N 1
ATOM 747 C CA . GLU A 1 95 ? -9.972 -16.799 7.568 1.00 90.50 95 GLU A CA 1
ATOM 748 C C . GLU A 1 95 ? -9.920 -15.308 7.161 1.00 90.50 95 GLU A C 1
ATOM 750 O O . GLU A 1 95 ? -8.894 -14.825 6.675 1.00 90.50 95 GLU A O 1
ATOM 755 N N . ARG A 1 96 ? -11.029 -14.569 7.298 1.00 92.06 96 ARG A N 1
ATOM 756 C CA . ARG A 1 96 ? -11.141 -13.153 6.881 1.00 92.06 96 ARG A CA 1
ATOM 757 C C . ARG A 1 96 ? -11.670 -12.227 7.978 1.00 92.06 96 ARG A C 1
ATOM 759 O O . ARG A 1 96 ? -11.957 -11.060 7.698 1.00 92.06 96 ARG A O 1
ATOM 766 N N . ALA A 1 97 ? -11.885 -12.748 9.183 1.00 94.50 97 ALA A N 1
ATOM 767 C CA . ALA A 1 97 ? -12.364 -11.971 10.314 1.00 94.50 97 ALA A CA 1
ATOM 768 C C . ALA A 1 97 ? -11.269 -10.996 10.750 1.00 94.50 97 ALA A C 1
ATOM 770 O O . ALA A 1 97 ? -10.142 -11.397 10.990 1.00 94.50 97 ALA A O 1
ATOM 771 N N . LEU A 1 98 ? -11.593 -9.706 10.837 1.00 95.81 98 LEU A N 1
ATOM 772 C CA . LEU A 1 98 ? -10.621 -8.699 11.250 1.00 95.81 98 LEU A CA 1
ATOM 773 C C . LEU A 1 98 ? -10.467 -8.729 12.769 1.00 95.81 98 LEU A C 1
ATOM 775 O O . LEU A 1 98 ? -11.393 -8.348 13.488 1.00 95.81 98 LEU A O 1
ATOM 779 N N . THR A 1 99 ? -9.296 -9.143 13.241 1.00 95.94 99 THR A N 1
ATOM 780 C CA . THR A 1 99 ? -8.962 -9.138 14.668 1.00 95.94 99 THR A CA 1
ATOM 781 C C . THR A 1 99 ? -8.039 -7.969 14.962 1.00 95.94 99 THR A C 1
ATOM 783 O O . THR A 1 99 ? -6.956 -7.918 14.401 1.00 95.94 99 THR A O 1
ATOM 786 N N . PHE A 1 100 ? -8.453 -7.044 15.829 1.00 97.44 100 PHE A N 1
ATOM 787 C CA . PHE A 1 100 ? -7.647 -5.886 16.233 1.00 97.44 100 PHE A CA 1
ATOM 788 C C . PHE A 1 100 ? -7.010 -6.115 17.604 1.00 97.44 100 PHE A C 1
ATOM 790 O O . PHE A 1 100 ? -7.646 -6.686 18.495 1.00 97.44 100 PHE A O 1
ATOM 797 N N . SER A 1 101 ? -5.786 -5.627 17.792 1.00 97.31 101 SER A N 1
ATOM 798 C CA . SER A 1 101 ? -5.125 -5.602 19.100 1.00 97.31 101 SER A CA 1
ATOM 799 C C . SER A 1 101 ? -5.480 -4.328 19.890 1.00 97.31 101 SER A C 1
ATOM 801 O O . SER A 1 101 ? -6.068 -3.382 19.347 1.00 97.31 101 SER A O 1
ATOM 803 N N . PRO A 1 102 ? -5.101 -4.244 21.181 1.00 97.25 102 PRO A N 1
ATOM 804 C CA . PRO A 1 102 ? -5.245 -3.018 21.967 1.00 97.25 102 PRO A CA 1
ATOM 805 C C . PRO A 1 102 ? -4.515 -1.800 21.376 1.00 97.25 102 PRO A C 1
ATOM 807 O O . PRO A 1 102 ? -4.931 -0.668 21.633 1.00 97.25 102 PRO A O 1
ATOM 810 N N . HIS A 1 103 ? -3.485 -2.003 20.546 1.00 98.12 103 HIS A N 1
ATOM 811 C CA . HIS A 1 103 ? -2.647 -0.925 20.013 1.00 98.12 103 HIS A CA 1
ATOM 812 C C . HIS A 1 103 ? -3.415 0.100 19.176 1.00 98.12 103 HIS A C 1
ATOM 814 O O . HIS A 1 103 ? -3.066 1.281 19.179 1.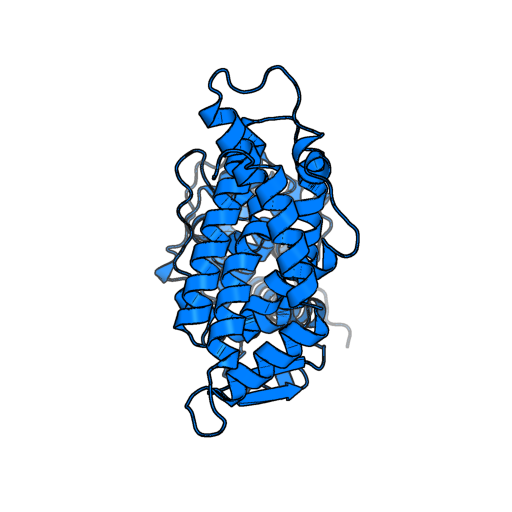00 98.12 103 HIS A O 1
ATOM 820 N N . VAL A 1 104 ? -4.496 -0.308 18.504 1.00 98.12 104 VAL A N 1
ATOM 821 C CA . VAL A 1 104 ? -5.369 0.633 17.785 1.00 98.12 104 VAL A CA 1
ATOM 822 C C . VAL A 1 104 ? -6.057 1.587 18.756 1.00 98.12 104 VAL A C 1
ATOM 824 O O . VAL A 1 104 ? -6.091 2.793 18.521 1.00 98.12 104 VAL A O 1
ATOM 827 N N . VAL A 1 105 ? -6.571 1.083 19.879 1.00 97.38 105 VAL A N 1
ATOM 828 C CA . VAL A 1 105 ? -7.219 1.926 20.895 1.00 97.38 105 VAL A CA 1
ATOM 829 C C . VAL A 1 105 ? -6.190 2.802 21.607 1.00 97.38 105 VAL A C 1
ATOM 831 O O . VAL A 1 105 ? -6.456 3.978 21.843 1.00 97.38 105 VAL A O 1
ATOM 834 N N . GLU A 1 106 ? -5.003 2.276 21.903 1.00 97.88 106 GLU A N 1
ATOM 835 C CA . GLU A 1 106 ? -3.904 3.051 22.491 1.00 97.88 106 GLU A CA 1
ATOM 836 C C . GLU A 1 106 ? -3.466 4.209 21.590 1.00 97.88 106 GLU A C 1
ATOM 838 O O . GLU A 1 106 ? -3.318 5.331 22.079 1.00 97.88 106 GLU A O 1
ATOM 843 N N . PHE A 1 107 ? -3.339 3.964 20.281 1.00 98.31 107 PHE A N 1
ATOM 844 C CA . PHE A 1 107 ? -3.070 5.002 19.287 1.00 98.31 107 PHE A CA 1
ATOM 845 C C . PHE A 1 107 ? -4.136 6.092 19.313 1.00 98.31 107 PHE A C 1
ATOM 847 O O . PHE A 1 107 ? -3.814 7.275 19.376 1.00 98.31 107 PHE A O 1
ATOM 854 N N . LEU A 1 108 ? -5.411 5.701 19.280 1.00 98.25 108 LEU A N 1
ATOM 855 C CA . LEU A 1 108 ? -6.535 6.636 19.257 1.00 98.25 108 LEU A CA 1
ATOM 856 C C . LEU A 1 108 ? -6.606 7.468 20.540 1.00 98.25 108 LEU A C 1
ATOM 858 O O . LEU A 1 108 ? -6.856 8.670 20.481 1.00 98.25 108 LEU A O 1
ATOM 862 N N . LEU A 1 109 ? -6.351 6.847 21.694 1.00 98.12 109 LEU A N 1
ATOM 863 C CA . LEU A 1 109 ? -6.259 7.537 22.978 1.00 98.12 109 LEU A CA 1
ATOM 864 C C . LEU A 1 109 ? -5.121 8.557 22.977 1.00 98.12 109 LEU A C 1
ATOM 866 O O . LEU A 1 109 ? -5.336 9.695 23.386 1.00 98.12 109 LEU A O 1
ATOM 870 N N . TRP A 1 110 ? -3.935 8.163 22.508 1.00 98.19 110 TRP A N 1
ATOM 871 C CA . TRP A 1 110 ? -2.781 9.054 22.394 1.00 98.19 110 TRP A CA 1
ATOM 872 C C . TRP A 1 110 ? -3.063 10.217 21.443 1.00 98.19 110 TRP A C 1
ATOM 874 O O . TRP A 1 110 ? -2.949 11.368 21.848 1.00 98.19 110 TRP A O 1
ATOM 884 N N . ALA A 1 111 ? -3.515 9.936 20.221 1.00 98.06 111 ALA A N 1
ATOM 885 C CA . ALA A 1 111 ? -3.758 10.949 19.200 1.00 98.06 111 ALA A CA 1
ATOM 886 C C . ALA A 1 111 ? -4.920 11.899 19.546 1.00 98.06 111 ALA A C 1
ATOM 888 O O . ALA A 1 111 ? -4.982 12.997 19.005 1.00 98.06 111 ALA A O 1
ATOM 889 N N . THR A 1 112 ? -5.826 11.499 20.447 1.00 98.31 112 THR A N 1
ATOM 890 C CA . THR A 1 112 ? -6.871 12.385 20.995 1.00 98.31 112 THR A CA 1
ATOM 891 C C . THR A 1 112 ? -6.362 13.197 22.193 1.00 98.31 112 THR A C 1
ATOM 893 O O . THR A 1 112 ? -6.771 14.338 22.398 1.00 98.31 112 THR A O 1
ATOM 896 N N . ALA A 1 113 ? -5.496 12.620 23.029 1.00 97.94 113 ALA A N 1
ATOM 897 C CA . ALA A 1 113 ? -4.968 13.300 24.211 1.00 97.94 113 ALA A CA 1
ATOM 898 C C . ALA A 1 113 ? -3.884 14.334 23.865 1.00 97.94 113 ALA A C 1
ATOM 900 O O . ALA A 1 113 ? -3.745 15.345 24.553 1.00 97.94 113 ALA A O 1
ATOM 901 N N . GLU A 1 114 ? -3.138 14.098 22.791 1.00 97.56 114 GLU A N 1
ATOM 902 C CA . GLU A 1 114 ? -1.934 14.832 22.424 1.00 97.56 114 GLU A CA 1
ATOM 903 C C . GLU A 1 114 ? -2.117 15.672 21.159 1.00 97.56 114 GLU A C 1
ATOM 905 O O . GLU A 1 114 ? -2.844 15.300 20.243 1.00 97.56 114 GLU A O 1
ATOM 910 N N . ARG A 1 115 ? -1.355 16.768 21.053 1.00 96.56 115 ARG A N 1
ATOM 911 C CA . ARG A 1 115 ? -1.181 17.469 19.774 1.00 96.56 115 ARG A CA 1
ATOM 912 C C . ARG A 1 115 ? -0.155 16.703 18.955 1.00 96.56 115 ARG A C 1
ATOM 914 O O . ARG A 1 115 ? 1.038 16.848 19.196 1.00 96.56 115 ARG A O 1
ATOM 921 N N . VAL A 1 116 ? -0.591 15.892 17.996 1.00 95.94 116 VAL A N 1
ATOM 922 C CA . VAL A 1 116 ? 0.281 14.913 17.319 1.00 95.94 116 VAL A CA 1
ATOM 923 C C . VAL A 1 116 ? 1.535 15.549 16.706 1.00 95.94 116 VAL A C 1
ATOM 925 O O . VAL A 1 116 ? 2.613 14.975 16.808 1.00 95.94 116 VAL A O 1
ATOM 928 N N . HIS A 1 117 ? 1.423 16.749 16.136 1.00 95.44 117 HIS A N 1
ATOM 929 C CA . HIS A 1 117 ? 2.538 17.477 15.515 1.00 95.44 117 HIS A CA 1
ATOM 930 C C . HIS A 1 117 ? 3.582 18.042 16.507 1.00 95.44 117 HIS A C 1
ATOM 932 O O . HIS A 1 117 ? 4.706 18.309 16.095 1.00 95.44 117 HIS A O 1
ATOM 938 N N . ASP A 1 118 ? 3.241 18.199 17.793 1.00 94.88 118 ASP A N 1
ATOM 939 C CA . ASP A 1 118 ? 4.086 18.818 18.838 1.00 94.88 118 ASP A CA 1
ATOM 940 C C . ASP A 1 118 ? 4.110 17.983 20.138 1.00 94.88 118 ASP A C 1
ATOM 942 O O . ASP A 1 118 ? 4.302 18.474 21.251 1.00 94.88 118 ASP A O 1
ATOM 946 N N . THR A 1 119 ? 3.849 16.681 20.031 1.00 91.69 119 THR A N 1
ATOM 947 C CA . THR A 1 119 ? 3.759 15.820 21.213 1.00 91.69 119 THR A CA 1
ATOM 948 C C . THR A 1 119 ? 5.136 15.435 21.742 1.00 91.69 119 THR A C 1
ATOM 950 O O . THR A 1 119 ? 6.044 15.053 21.000 1.00 91.69 119 THR A O 1
ATOM 953 N N . ARG A 1 120 ? 5.267 15.490 23.070 1.00 89.50 120 ARG A N 1
ATOM 954 C CA . ARG A 1 120 ? 6.415 14.955 23.817 1.00 89.50 120 ARG A CA 1
ATOM 955 C C . ARG A 1 120 ? 6.128 13.578 24.403 1.00 89.50 120 ARG A C 1
ATOM 957 O O . ARG A 1 120 ? 7.057 12.903 24.836 1.00 89.50 120 ARG A O 1
ATOM 964 N N . THR A 1 121 ? 4.862 13.167 24.418 1.00 91.19 121 THR A N 1
ATOM 965 C CA . THR A 1 121 ? 4.434 11.881 24.958 1.00 91.19 121 THR A CA 1
ATOM 966 C C . THR A 1 121 ? 4.695 10.798 23.915 1.00 91.19 121 THR A C 1
ATOM 968 O O . THR A 1 121 ? 4.098 10.821 22.830 1.00 91.19 121 THR A O 1
ATOM 971 N N . PRO A 1 122 ? 5.580 9.830 24.197 1.00 91.88 122 PRO A N 1
ATOM 972 C CA . PRO A 1 122 ? 5.824 8.750 23.265 1.00 91.88 122 PRO A CA 1
ATOM 973 C C . PRO A 1 122 ? 4.630 7.788 23.256 1.00 91.88 122 PRO A C 1
ATOM 975 O O . PRO A 1 122 ? 4.236 7.247 24.283 1.00 91.88 122 PRO A O 1
ATOM 978 N N . TRP A 1 123 ? 4.088 7.546 22.068 1.00 96.19 123 TRP A N 1
ATOM 979 C CA . TRP A 1 123 ? 3.346 6.332 21.736 1.00 96.19 123 TRP A CA 1
ATOM 980 C C . TRP A 1 123 ? 4.046 5.645 20.567 1.00 96.19 123 TRP A C 1
ATOM 982 O O . TRP A 1 123 ? 4.510 6.335 19.652 1.00 96.19 123 TRP A O 1
ATOM 992 N N . ASP A 1 124 ? 4.137 4.323 20.617 1.00 95.62 124 ASP A N 1
ATOM 993 C CA . ASP A 1 124 ? 4.514 3.460 19.501 1.00 95.62 124 ASP A CA 1
ATOM 994 C C . ASP A 1 124 ? 3.981 2.045 19.770 1.00 95.62 124 ASP A C 1
ATOM 996 O O . ASP A 1 124 ? 3.663 1.719 20.916 1.00 95.62 124 ASP A O 1
ATOM 1000 N N . ALA A 1 125 ? 3.904 1.213 18.735 1.00 96.75 125 ALA A N 1
ATOM 1001 C CA . ALA A 1 125 ? 3.544 -0.197 18.855 1.00 96.75 125 ALA A CA 1
ATOM 1002 C C . ALA A 1 125 ? 4.595 -1.064 18.140 1.00 96.75 125 ALA A C 1
ATOM 1004 O O . ALA A 1 125 ? 4.931 -0.775 16.982 1.00 96.75 125 ALA A O 1
ATOM 1005 N N . PRO A 1 126 ? 5.137 -2.112 18.791 1.00 96.25 126 PRO A N 1
ATOM 1006 C CA . PRO A 1 126 ? 6.096 -3.005 18.155 1.00 96.25 126 PRO A CA 1
ATOM 1007 C C . PRO A 1 126 ? 5.474 -3.691 16.927 1.00 96.25 126 PRO A C 1
ATOM 1009 O O . PRO A 1 126 ? 4.408 -4.292 17.044 1.00 96.25 126 PRO A O 1
ATOM 1012 N N . PRO A 1 127 ? 6.129 -3.679 15.750 1.00 95.38 127 PRO A N 1
ATOM 1013 C CA . PRO A 1 127 ? 5.566 -4.280 14.538 1.00 95.38 127 PRO A CA 1
ATOM 1014 C C . PRO A 1 127 ? 5.250 -5.778 14.653 1.00 95.38 127 PRO A C 1
ATOM 1016 O O . PRO A 1 127 ? 4.404 -6.276 13.917 1.00 95.38 127 PRO A O 1
ATOM 1019 N N . ALA A 1 128 ? 5.936 -6.496 15.548 1.00 96.00 128 ALA A N 1
ATOM 1020 C CA . ALA A 1 128 ? 5.712 -7.919 15.796 1.00 96.00 128 ALA A CA 1
ATOM 1021 C C . ALA A 1 128 ? 4.391 -8.205 16.533 1.00 96.00 128 ALA A C 1
ATOM 1023 O O . ALA A 1 128 ? 3.844 -9.293 16.380 1.00 96.00 128 ALA A O 1
ATOM 1024 N N . ASP A 1 129 ? 3.870 -7.223 17.272 1.00 97.38 129 ASP A N 1
ATOM 1025 C CA . ASP A 1 129 ? 2.649 -7.356 18.074 1.00 97.38 129 ASP A CA 1
ATOM 1026 C C . ASP A 1 129 ? 1.396 -6.926 17.288 1.00 97.38 129 ASP A C 1
ATOM 1028 O O . ASP A 1 129 ? 0.267 -7.072 17.758 1.00 97.38 129 ASP A O 1
ATOM 1032 N N . LEU A 1 130 ? 1.579 -6.401 16.070 1.00 98.06 130 LEU A N 1
ATOM 1033 C CA . LEU A 1 130 ? 0.486 -5.951 15.217 1.00 98.06 130 LEU A CA 1
ATOM 1034 C C . LEU A 1 130 ? -0.192 -7.119 14.497 1.00 98.06 130 LEU A C 1
ATOM 1036 O O . LEU A 1 130 ? 0.418 -7.900 13.757 1.00 98.06 130 LEU A O 1
ATOM 1040 N N . THR A 1 131 ? -1.512 -7.175 14.638 1.00 98.12 131 THR A N 1
ATOM 1041 C CA . THR A 1 131 ? -2.360 -8.037 13.812 1.00 98.12 131 THR A CA 1
ATOM 1042 C C . THR A 1 131 ? -2.426 -7.516 12.370 1.00 98.12 131 THR A C 1
ATOM 1044 O O . THR A 1 131 ? -2.046 -6.380 12.066 1.00 98.12 131 THR A O 1
ATOM 1047 N N . ALA A 1 132 ? -2.959 -8.327 11.452 1.00 98.06 132 ALA A N 1
ATOM 1048 C CA . ALA A 1 132 ? -3.207 -7.881 10.080 1.00 98.06 132 ALA A CA 1
ATOM 1049 C C . ALA A 1 132 ? -4.180 -6.688 10.027 1.00 98.06 132 ALA A C 1
ATOM 1051 O O . ALA A 1 132 ? -3.998 -5.771 9.223 1.00 98.06 132 ALA A O 1
ATOM 1052 N N . ALA A 1 133 ? -5.199 -6.683 10.894 1.00 98.12 133 ALA A N 1
ATOM 1053 C CA . ALA A 1 133 ? -6.182 -5.610 10.948 1.00 98.12 133 ALA A CA 1
ATOM 1054 C C . ALA A 1 133 ? -5.590 -4.307 11.508 1.00 98.12 133 ALA A C 1
ATOM 1056 O O . ALA A 1 133 ? -5.935 -3.234 11.009 1.00 98.12 133 ALA A O 1
ATOM 1057 N N . ASP A 1 134 ? -4.663 -4.383 12.471 1.00 98.62 134 ASP A N 1
ATOM 1058 C CA . ASP A 1 134 ? -3.954 -3.204 12.988 1.00 98.62 134 ASP A CA 1
ATOM 1059 C C . ASP A 1 134 ? -3.072 -2.573 11.911 1.00 98.62 134 ASP A C 1
ATOM 1061 O O . ASP A 1 134 ? -3.123 -1.363 11.701 1.00 98.62 134 ASP A O 1
ATOM 1065 N N . GLU A 1 135 ? -2.302 -3.384 11.176 1.00 98.56 135 GLU A N 1
ATOM 1066 C CA . GLU A 1 135 ? -1.493 -2.891 10.056 1.00 98.56 135 GLU A CA 1
ATOM 1067 C C . GLU A 1 135 ? -2.363 -2.204 9.005 1.00 98.56 135 GLU A C 1
ATOM 1069 O O . GLU A 1 135 ? -2.039 -1.112 8.532 1.00 98.56 135 GLU A O 1
ATOM 1074 N N . PHE A 1 136 ? -3.493 -2.818 8.659 1.00 98.62 136 PHE A N 1
ATOM 1075 C CA . PHE A 1 136 ? -4.438 -2.231 7.725 1.00 98.62 136 PHE A CA 1
ATOM 1076 C C . PHE A 1 136 ? -5.005 -0.903 8.247 1.00 98.62 136 PHE A C 1
ATOM 1078 O O . PHE A 1 136 ? -5.026 0.087 7.516 1.00 98.62 136 PHE A O 1
ATOM 1085 N N . PHE A 1 137 ? -5.405 -0.847 9.520 1.00 98.69 137 PHE A N 1
ATOM 1086 C CA . PHE A 1 137 ? -5.880 0.382 10.153 1.00 98.69 137 PHE A CA 1
ATOM 1087 C C . PHE A 1 137 ? -4.810 1.478 10.157 1.00 98.69 137 PHE A C 1
ATOM 1089 O O . PHE A 1 137 ? -5.104 2.606 9.766 1.00 98.69 137 PHE A O 1
ATOM 1096 N N . PHE A 1 138 ? -3.570 1.170 10.546 1.00 98.69 138 PHE A N 1
ATOM 1097 C CA . PHE A 1 138 ? -2.491 2.157 10.574 1.00 98.69 138 PHE A CA 1
ATOM 1098 C C . PHE A 1 138 ? -2.120 2.649 9.179 1.00 98.69 138 PHE A C 1
ATOM 1100 O O . PHE A 1 138 ? -1.824 3.830 9.014 1.00 98.69 138 PHE A O 1
ATOM 1107 N N . TRP A 1 139 ? -2.219 1.806 8.151 1.00 98.62 139 TRP A N 1
ATOM 1108 C CA . TRP A 1 139 ? -2.100 2.282 6.779 1.00 98.62 139 TRP A CA 1
ATOM 1109 C C . TRP A 1 139 ? -3.201 3.291 6.428 1.00 98.62 139 TRP A C 1
ATOM 1111 O O . TRP A 1 139 ? -2.890 4.376 5.941 1.00 98.62 139 TRP A O 1
ATOM 1121 N N . LEU A 1 140 ? -4.470 2.998 6.732 1.00 98.56 140 LEU A N 1
ATOM 1122 C CA . LEU A 1 140 ? -5.572 3.942 6.495 1.00 98.56 140 LEU A CA 1
ATOM 1123 C C . LEU A 1 140 ? -5.403 5.247 7.287 1.00 98.56 140 LEU A C 1
ATOM 1125 O O . LEU A 1 140 ? -5.595 6.334 6.740 1.00 98.56 140 LEU A O 1
ATOM 1129 N N . ALA A 1 141 ? -4.984 5.151 8.550 1.00 98.56 141 ALA A N 1
ATOM 1130 C CA . ALA A 1 141 ? -4.709 6.308 9.392 1.00 98.56 141 ALA A CA 1
ATOM 1131 C C . ALA A 1 141 ? -3.584 7.173 8.808 1.00 98.56 141 ALA A C 1
ATOM 1133 O O . ALA A 1 141 ? -3.727 8.395 8.745 1.00 98.56 141 ALA A O 1
ATOM 1134 N N . PHE A 1 142 ? -2.500 6.552 8.328 1.00 98.44 142 PHE A N 1
ATOM 1135 C CA . PHE A 1 142 ? -1.418 7.260 7.649 1.00 98.44 142 PHE A CA 1
ATOM 1136 C C . PHE A 1 142 ? -1.923 7.968 6.402 1.00 98.44 142 PHE A C 1
ATOM 1138 O O . PHE A 1 142 ? -1.659 9.150 6.227 1.00 98.44 142 PHE A O 1
ATOM 1145 N N . GLU A 1 143 ? -2.705 7.280 5.572 1.00 98.12 143 GLU A N 1
ATOM 1146 C CA . GLU A 1 143 ? -3.280 7.846 4.354 1.00 98.12 143 GLU A CA 1
ATOM 1147 C C . GLU A 1 143 ? -4.165 9.063 4.616 1.00 98.12 143 GLU A C 1
ATOM 1149 O O . GLU A 1 143 ? -4.064 10.053 3.891 1.00 98.12 143 GLU A O 1
ATOM 1154 N N . ALA A 1 144 ? -4.989 9.019 5.664 1.00 98.19 144 ALA A N 1
ATOM 1155 C CA . ALA A 1 144 ? -5.810 10.153 6.075 1.00 98.19 144 ALA A CA 1
ATOM 1156 C C . ALA A 1 144 ? -4.958 11.351 6.538 1.00 98.19 144 ALA A C 1
ATOM 1158 O O . ALA A 1 144 ? -5.284 12.504 6.242 1.00 98.19 144 ALA A O 1
ATOM 1159 N N . CYS A 1 145 ? -3.848 11.081 7.232 1.00 98.00 145 CYS A N 1
ATOM 1160 C CA . CYS A 1 145 ? -2.949 12.101 7.777 1.00 98.00 145 CYS A CA 1
ATOM 1161 C C . CYS A 1 145 ? -1.923 12.628 6.765 1.00 98.00 145 CYS A C 1
ATOM 1163 O O . CYS A 1 145 ? -1.388 13.712 6.958 1.00 98.00 145 CYS A O 1
ATOM 1165 N N . ARG A 1 146 ? -1.653 11.882 5.690 1.00 96.88 146 ARG A N 1
ATOM 1166 C CA . ARG A 1 146 ? -0.603 12.154 4.697 1.00 96.88 146 ARG A CA 1
ATOM 1167 C C . ARG A 1 146 ? -0.632 13.565 4.089 1.00 96.88 146 ARG A C 1
ATOM 1169 O O . ARG A 1 146 ? 0.449 14.090 3.838 1.00 96.88 146 ARG A O 1
ATOM 1176 N N . PRO A 1 147 ? -1.800 14.195 3.843 1.00 97.00 147 PRO A N 1
ATOM 1177 C CA . PRO A 1 147 ? -1.845 15.571 3.348 1.00 97.00 147 PRO A CA 1
ATOM 1178 C C . PRO A 1 147 ? -1.340 16.632 4.340 1.00 97.00 147 PRO A C 1
ATOM 1180 O O . PRO A 1 147 ? -0.986 17.720 3.895 1.00 97.00 147 PRO A O 1
ATOM 1183 N N . ASP A 1 148 ? -1.286 16.341 5.647 1.00 97.12 148 ASP A N 1
ATOM 1184 C CA . ASP A 1 148 ? -0.666 17.215 6.652 1.00 97.12 148 ASP A CA 1
ATOM 1185 C C . ASP A 1 148 ? 0.797 16.769 6.881 1.00 97.12 148 ASP A C 1
ATOM 1187 O O . ASP A 1 148 ? 1.038 15.743 7.530 1.00 97.12 148 ASP A O 1
ATOM 1191 N N . PRO A 1 149 ? 1.798 17.505 6.357 1.00 95.81 149 PRO A N 1
ATOM 1192 C CA . PRO A 1 149 ? 3.195 17.077 6.393 1.00 95.81 149 PRO A CA 1
ATOM 1193 C C . PRO A 1 149 ? 3.783 17.040 7.809 1.00 95.81 149 PRO A C 1
ATOM 1195 O O . PRO A 1 149 ? 4.670 16.227 8.071 1.00 95.81 149 PRO A O 1
ATOM 1198 N N . GLU A 1 150 ? 3.299 17.877 8.732 1.00 96.62 150 GLU A N 1
ATOM 1199 C CA . GLU A 1 150 ? 3.791 17.910 10.115 1.00 96.62 150 GLU A CA 1
ATOM 1200 C C . GLU A 1 150 ? 3.348 16.648 10.860 1.00 96.62 150 GLU A C 1
ATOM 1202 O O . GLU A 1 150 ? 4.158 15.970 11.500 1.00 96.62 150 GLU A O 1
ATOM 1207 N N . VAL A 1 151 ? 2.074 16.275 10.705 1.00 96.94 151 VAL A N 1
ATOM 1208 C CA . VAL A 1 151 ? 1.528 15.036 11.271 1.00 96.94 151 VAL A CA 1
ATOM 1209 C C . VAL A 1 151 ? 2.175 13.816 10.616 1.00 96.94 151 VAL A C 1
ATOM 1211 O O . VAL A 1 151 ? 2.664 12.930 11.321 1.00 96.94 151 VAL A O 1
ATOM 1214 N N . ALA A 1 152 ? 2.238 13.769 9.282 1.00 96.69 152 ALA A N 1
ATOM 1215 C CA . ALA A 1 152 ? 2.842 12.655 8.554 1.00 96.69 152 ALA A CA 1
ATOM 1216 C C . ALA A 1 152 ? 4.309 12.432 8.962 1.00 96.69 152 ALA A C 1
ATOM 1218 O O . ALA A 1 152 ? 4.732 11.288 9.155 1.00 96.69 152 ALA A O 1
ATOM 1219 N N . ALA A 1 153 ? 5.070 13.513 9.183 1.00 95.69 153 ALA A N 1
ATOM 1220 C CA . ALA A 1 153 ? 6.451 13.442 9.646 1.00 95.69 153 ALA A CA 1
ATOM 1221 C C . ALA A 1 153 ? 6.596 12.854 11.059 1.00 95.69 153 ALA A C 1
ATOM 1223 O O . ALA A 1 153 ? 7.620 12.235 11.361 1.00 95.69 153 ALA A O 1
ATOM 1224 N N . VAL A 1 154 ? 5.611 13.039 11.942 1.00 96.50 154 VAL A N 1
ATOM 1225 C CA . VAL A 1 154 ? 5.582 12.379 13.256 1.00 96.50 154 VAL A CA 1
ATOM 1226 C C . VAL A 1 154 ? 5.216 10.907 13.108 1.00 96.50 154 VAL A C 1
ATOM 1228 O O . VAL A 1 154 ? 5.924 10.060 13.652 1.00 96.50 154 VAL A O 1
ATOM 1231 N N . LEU A 1 155 ? 4.166 10.589 12.345 1.00 97.19 155 LEU A N 1
ATOM 1232 C CA . LEU A 1 155 ? 3.691 9.213 12.195 1.00 97.19 155 LEU A CA 1
ATOM 1233 C C . LEU A 1 155 ? 4.738 8.308 11.539 1.00 97.19 155 LEU A C 1
ATOM 1235 O O . LEU A 1 155 ? 5.001 7.231 12.062 1.00 97.19 155 LEU A O 1
ATOM 1239 N N . ARG A 1 156 ? 5.423 8.755 10.476 1.00 96.12 156 ARG A N 1
ATOM 1240 C CA . ARG A 1 156 ? 6.455 7.947 9.790 1.00 96.12 156 ARG A CA 1
ATOM 1241 C C . ARG A 1 156 ? 7.645 7.558 10.676 1.00 96.12 156 ARG A C 1
ATOM 1243 O O . ARG A 1 156 ? 8.360 6.621 10.352 1.00 96.12 156 ARG A O 1
ATOM 1250 N N . ARG A 1 157 ? 7.868 8.266 11.791 1.00 95.12 157 ARG A N 1
ATOM 1251 C CA . ARG A 1 157 ? 8.934 7.949 12.760 1.00 95.12 157 ARG A CA 1
ATOM 1252 C C . ARG A 1 157 ? 8.545 6.838 13.736 1.00 95.12 157 ARG A C 1
ATOM 1254 O O . ARG A 1 157 ? 9.419 6.306 14.412 1.00 95.12 157 ARG A O 1
ATOM 1261 N N . LYS A 1 158 ? 7.258 6.501 13.829 1.00 96.62 158 LYS A N 1
ATOM 1262 C CA . LYS A 1 158 ? 6.743 5.438 14.697 1.00 96.62 158 LYS A CA 1
ATOM 1263 C C . LYS A 1 158 ? 6.886 4.087 14.004 1.00 96.62 158 LYS A C 1
ATOM 1265 O O . LYS A 1 158 ? 6.561 3.962 12.821 1.00 96.62 158 LYS A O 1
ATOM 1270 N N . ALA A 1 159 ? 7.334 3.069 14.729 1.00 96.81 159 ALA A N 1
ATOM 1271 C CA . ALA A 1 159 ? 7.541 1.722 14.209 1.00 96.81 159 ALA A CA 1
ATOM 1272 C C . ALA A 1 159 ? 6.265 1.133 13.585 1.00 96.81 159 ALA A C 1
ATOM 1274 O O . ALA A 1 159 ? 6.341 0.533 12.510 1.00 96.81 159 ALA A O 1
ATOM 1275 N N . ALA A 1 160 ? 5.099 1.399 14.187 1.00 97.50 160 ALA A N 1
ATOM 1276 C CA . ALA A 1 160 ? 3.792 0.954 13.691 1.00 97.50 160 ALA A CA 1
ATOM 1277 C C . ALA A 1 160 ? 3.455 1.423 12.261 1.00 97.50 160 ALA A C 1
ATOM 1279 O O . ALA A 1 160 ? 2.679 0.771 11.561 1.00 97.50 160 ALA A O 1
ATOM 1280 N N . PHE A 1 161 ? 4.037 2.542 11.817 1.00 97.62 161 PHE A N 1
ATOM 1281 C CA . PHE A 1 161 ? 3.856 3.096 10.473 1.00 97.62 161 PHE A CA 1
ATOM 1282 C C . PHE A 1 161 ? 5.076 2.838 9.587 1.00 97.62 161 PHE A C 1
ATOM 1284 O O . PHE A 1 161 ? 4.926 2.406 8.446 1.00 97.62 161 PHE A O 1
ATOM 1291 N N . ARG A 1 162 ? 6.287 3.050 10.118 1.00 96.94 162 ARG A N 1
ATOM 1292 C CA . ARG A 1 162 ? 7.546 2.884 9.380 1.00 96.94 162 ARG A CA 1
ATOM 1293 C C . ARG A 1 162 ? 7.729 1.469 8.849 1.00 96.94 162 ARG A C 1
ATOM 1295 O O . ARG A 1 162 ? 8.206 1.306 7.737 1.00 96.94 162 ARG A O 1
ATOM 1302 N N . SER A 1 163 ? 7.349 0.453 9.621 1.00 96.81 163 SER A N 1
ATOM 1303 C CA . SER A 1 163 ? 7.476 -0.956 9.225 1.00 96.81 163 SER A CA 1
ATOM 1304 C C . SER A 1 163 ? 6.181 -1.528 8.637 1.00 96.81 163 SER A C 1
ATOM 1306 O O . SER A 1 163 ? 6.068 -2.737 8.438 1.00 96.81 163 SER A O 1
ATOM 1308 N N . ASN A 1 164 ? 5.178 -0.684 8.376 1.00 98.44 164 ASN A N 1
ATOM 1309 C CA . ASN A 1 164 ? 3.868 -1.125 7.921 1.00 98.44 164 ASN A CA 1
ATOM 1310 C C . ASN A 1 164 ? 3.900 -1.540 6.445 1.00 98.44 164 ASN A C 1
ATOM 1312 O O . ASN A 1 164 ? 4.147 -0.730 5.550 1.00 98.44 164 ASN A O 1
ATOM 1316 N N . ARG A 1 165 ? 3.598 -2.812 6.187 1.00 98.38 165 ARG A N 1
ATOM 1317 C CA . ARG A 1 165 ? 3.682 -3.428 4.857 1.00 98.38 165 ARG A CA 1
ATOM 1318 C C . ARG A 1 165 ? 2.699 -2.814 3.860 1.00 98.38 165 ARG A C 1
ATOM 1320 O O . ARG A 1 165 ? 3.079 -2.523 2.728 1.00 98.38 165 ARG A O 1
ATOM 1327 N N . PHE A 1 166 ? 1.454 -2.565 4.269 1.00 98.50 166 PHE A N 1
ATOM 1328 C CA . PHE A 1 166 ? 0.459 -1.924 3.400 1.00 98.50 166 PHE A CA 1
ATOM 1329 C C . PHE A 1 166 ? 0.854 -0.483 3.065 1.00 98.50 166 PHE A C 1
ATOM 1331 O O . PHE A 1 166 ? 0.705 -0.050 1.920 1.00 98.50 166 PHE A O 1
ATOM 1338 N N . ALA A 1 167 ? 1.418 0.238 4.036 1.00 98.19 167 ALA A N 1
ATOM 1339 C CA . ALA A 1 167 ? 1.871 1.604 3.828 1.00 98.19 167 ALA A CA 1
ATOM 1340 C C . ALA A 1 167 ? 3.100 1.681 2.907 1.00 98.19 167 ALA A C 1
ATOM 1342 O O . ALA A 1 167 ? 3.117 2.532 2.022 1.00 98.19 167 ALA A O 1
ATOM 1343 N N . TRP A 1 168 ? 4.056 0.750 3.002 1.00 98.25 168 TRP A N 1
ATOM 1344 C CA . TRP A 1 168 ? 5.146 0.645 2.02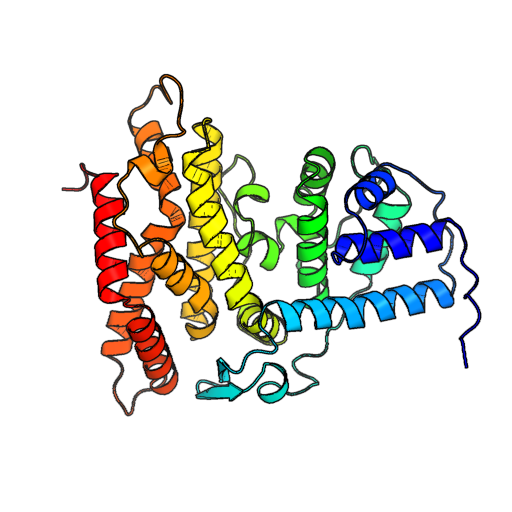0 1.00 98.25 168 TRP A CA 1
ATOM 1345 C C . TRP A 1 168 ? 4.637 0.320 0.614 1.00 98.25 168 TRP A C 1
ATOM 1347 O O . TRP A 1 168 ? 5.081 0.928 -0.356 1.00 98.25 168 TRP A O 1
ATOM 1357 N N . LEU A 1 169 ? 3.669 -0.591 0.491 1.00 98.06 169 LEU A N 1
ATOM 1358 C CA . LEU A 1 169 ? 3.119 -0.980 -0.810 1.00 98.06 169 LEU A CA 1
ATOM 1359 C C . LEU A 1 169 ? 2.356 0.158 -1.504 1.00 98.06 169 LEU A C 1
ATOM 1361 O O . LEU A 1 169 ? 2.319 0.225 -2.734 1.00 98.06 169 LEU A O 1
ATOM 1365 N N . GLY A 1 170 ? 1.726 1.040 -0.724 1.00 97.12 170 GLY A N 1
ATOM 1366 C CA . GLY A 1 170 ? 1.019 2.206 -1.245 1.00 97.12 170 GLY A CA 1
ATOM 1367 C C . GLY A 1 170 ? 1.896 3.450 -1.414 1.00 97.12 170 GLY A C 1
ATOM 1368 O O . GLY A 1 170 ? 1.679 4.227 -2.343 1.00 97.12 170 GLY A O 1
ATOM 1369 N N . SER A 1 171 ? 2.849 3.668 -0.512 1.00 96.12 171 SER A N 1
ATOM 1370 C CA . SER A 1 171 ? 3.472 4.978 -0.279 1.00 96.12 171 SER A CA 1
ATOM 1371 C C . SER A 1 171 ? 4.937 4.857 0.150 1.00 96.12 171 SER A C 1
ATOM 1373 O O . SER A 1 171 ? 5.373 5.580 1.041 1.00 96.12 171 SER A O 1
ATOM 1375 N N . ALA A 1 172 ? 5.714 3.956 -0.465 1.00 97.25 172 ALA A N 1
ATOM 1376 C CA . ALA A 1 172 ? 7.122 3.722 -0.110 1.00 97.25 172 ALA A CA 1
ATOM 1377 C C . ALA A 1 172 ? 7.942 5.021 0.024 1.00 97.25 172 ALA A C 1
ATOM 1379 O O . ALA A 1 172 ? 8.710 5.178 0.969 1.00 97.25 172 ALA A O 1
ATOM 1380 N N . ALA A 1 173 ? 7.729 5.977 -0.884 1.00 95.75 173 ALA A N 1
ATOM 1381 C CA . ALA A 1 173 ? 8.412 7.269 -0.889 1.00 95.75 173 ALA A CA 1
ATOM 1382 C C . ALA A 1 173 ? 8.169 8.119 0.370 1.00 95.75 173 ALA A C 1
ATOM 1384 O O . ALA A 1 173 ? 9.054 8.864 0.778 1.00 95.75 173 ALA A O 1
ATOM 1385 N N . ASP A 1 174 ? 6.990 8.002 0.986 1.00 95.56 174 ASP A N 1
ATOM 1386 C CA . ASP A 1 174 ? 6.622 8.767 2.181 1.00 95.56 174 ASP A CA 1
ATOM 1387 C C . ASP A 1 174 ? 7.203 8.143 3.470 1.00 95.56 174 ASP A C 1
ATOM 1389 O O . ASP A 1 174 ? 7.328 8.826 4.491 1.00 95.56 174 ASP A O 1
ATOM 1393 N N . LEU A 1 175 ? 7.563 6.853 3.426 1.00 95.19 175 LEU A N 1
ATOM 1394 C CA . LEU A 1 175 ? 8.082 6.086 4.566 1.00 95.19 175 LEU A CA 1
ATOM 1395 C C . LEU A 1 175 ? 9.594 5.888 4.549 1.00 95.19 175 LEU A C 1
ATOM 1397 O O . LEU A 1 175 ? 10.183 5.668 5.605 1.00 95.19 175 LEU A O 1
ATOM 1401 N N . ALA A 1 176 ? 10.217 5.930 3.374 1.00 92.56 176 ALA A N 1
ATOM 1402 C CA . ALA A 1 176 ? 11.658 5.818 3.275 1.00 92.56 176 ALA A CA 1
ATOM 1403 C C . ALA A 1 176 ? 12.332 7.069 3.848 1.00 92.56 176 ALA A C 1
ATOM 1405 O O . ALA A 1 176 ? 12.055 8.200 3.437 1.00 92.56 176 ALA A O 1
ATOM 1406 N N . ASP A 1 177 ? 13.262 6.851 4.771 1.00 87.56 177 ASP A N 1
ATOM 1407 C CA . ASP A 1 177 ? 14.166 7.896 5.233 1.00 87.56 177 ASP A CA 1
ATOM 1408 C C . ASP A 1 177 ? 15.101 8.350 4.091 1.00 87.56 177 ASP A C 1
ATOM 1410 O O . ASP A 1 177 ? 15.153 7.747 3.019 1.00 87.56 177 ASP A O 1
ATOM 1414 N N . GLU A 1 178 ? 15.857 9.433 4.299 1.00 83.44 178 GLU A N 1
ATOM 1415 C CA . GLU A 1 178 ? 16.854 9.898 3.314 1.00 83.44 178 GLU A CA 1
ATOM 1416 C C . GLU A 1 178 ? 18.030 8.914 3.139 1.00 83.44 178 GLU A C 1
ATOM 1418 O O . GLU A 1 178 ? 18.813 9.038 2.194 1.00 83.44 178 GLU A O 1
ATOM 1423 N N . ALA A 1 179 ? 18.162 7.962 4.067 1.00 87.75 179 ALA A N 1
ATOM 1424 C CA . ALA A 1 179 ? 19.115 6.864 4.014 1.00 87.75 179 ALA A CA 1
ATOM 1425 C C . ALA A 1 179 ? 18.724 5.818 2.949 1.00 87.75 179 ALA A C 1
ATOM 1427 O O . ALA A 1 179 ? 17.797 5.995 2.159 1.00 87.75 179 ALA A O 1
ATOM 1428 N N . GLU A 1 180 ? 19.463 4.712 2.899 1.00 91.56 180 GLU A N 1
ATOM 1429 C CA . GLU A 1 180 ? 19.120 3.593 2.026 1.00 91.56 180 GLU A CA 1
ATOM 1430 C C . GLU A 1 180 ? 17.734 3.021 2.396 1.00 91.56 180 GLU A C 1
ATOM 1432 O O . GLU A 1 180 ? 17.506 2.711 3.570 1.00 91.56 180 GLU A O 1
ATOM 1437 N N . PRO A 1 181 ? 16.790 2.901 1.438 1.00 96.12 181 PRO A N 1
ATOM 1438 C CA . PRO A 1 181 ? 15.462 2.377 1.731 1.00 96.12 181 PRO A CA 1
ATOM 1439 C C . PRO A 1 181 ? 15.519 0.943 2.264 1.00 96.12 181 PRO A C 1
ATOM 1441 O O . PRO A 1 181 ? 16.025 0.045 1.595 1.00 96.12 181 PRO A O 1
ATOM 1444 N N . ALA A 1 182 ? 14.940 0.727 3.443 1.00 96.44 182 ALA A N 1
ATOM 1445 C CA . ALA A 1 182 ? 14.859 -0.571 4.104 1.00 96.44 182 ALA A CA 1
ATOM 1446 C C . ALA A 1 182 ? 13.388 -1.024 4.193 1.00 96.44 182 ALA A C 1
ATOM 1448 O O . ALA A 1 182 ? 12.732 -0.761 5.206 1.00 96.44 182 ALA A O 1
ATOM 1449 N N . PRO A 1 183 ? 12.831 -1.644 3.134 1.00 97.56 183 PRO A N 1
ATOM 1450 C CA . PRO A 1 183 ? 11.455 -2.128 3.160 1.00 97.56 183 PRO A CA 1
ATOM 1451 C C . PRO A 1 183 ? 11.265 -3.215 4.235 1.00 97.56 183 PRO A C 1
ATOM 1453 O O . PRO A 1 183 ? 12.211 -3.945 4.545 1.00 97.56 183 PRO A O 1
ATOM 1456 N N . PRO A 1 184 ? 10.054 -3.360 4.802 1.00 97.69 184 PRO A N 1
ATOM 1457 C CA . PRO A 1 184 ? 9.759 -4.427 5.746 1.00 97.69 184 PRO A CA 1
ATOM 1458 C C . PRO A 1 184 ? 9.754 -5.789 5.043 1.00 97.69 184 PRO A C 1
ATOM 1460 O O . PRO A 1 184 ? 9.584 -5.885 3.828 1.00 97.69 184 PRO A O 1
ATOM 1463 N N . ASP A 1 185 ? 9.860 -6.860 5.827 1.00 98.00 185 ASP A N 1
ATOM 1464 C CA . ASP A 1 185 ? 9.622 -8.209 5.319 1.00 98.00 185 ASP A CA 1
ATOM 1465 C C . ASP A 1 185 ? 8.169 -8.349 4.838 1.00 98.00 185 ASP A C 1
ATOM 1467 O O . ASP A 1 185 ? 7.232 -8.231 5.631 1.00 98.00 185 ASP A O 1
ATOM 1471 N N . PHE A 1 186 ? 7.978 -8.620 3.547 1.00 98.69 186 PHE A N 1
ATOM 1472 C CA . PHE A 1 186 ? 6.663 -8.796 2.936 1.00 98.69 186 PHE A CA 1
ATOM 1473 C C . PHE A 1 186 ? 6.140 -10.237 2.978 1.00 98.69 186 PHE A C 1
ATOM 1475 O O . PHE A 1 186 ? 4.973 -10.431 2.643 1.00 98.69 186 PHE A O 1
ATOM 1482 N N . ALA A 1 187 ? 6.919 -11.240 3.401 1.00 98.44 187 ALA A N 1
ATOM 1483 C CA . ALA A 1 187 ? 6.481 -12.641 3.395 1.00 98.44 187 ALA A CA 1
ATOM 1484 C C . ALA A 1 187 ? 5.121 -12.880 4.096 1.00 98.44 187 ALA A C 1
ATOM 1486 O O . ALA A 1 187 ? 4.274 -13.570 3.516 1.00 98.44 187 ALA A O 1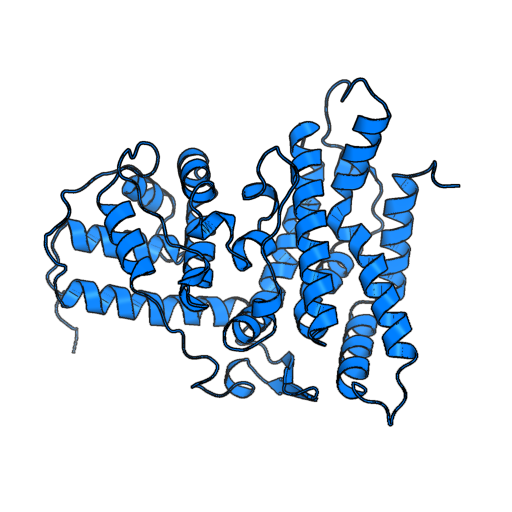
ATOM 1487 N N . PRO A 1 188 ? 4.805 -12.245 5.249 1.00 97.94 188 PRO A N 1
ATOM 1488 C CA . PRO A 1 188 ? 3.506 -12.412 5.908 1.00 97.94 188 PRO A CA 1
ATOM 1489 C C . PRO A 1 188 ? 2.296 -11.938 5.090 1.00 97.94 188 PRO A C 1
ATOM 1491 O O . PRO A 1 188 ? 1.163 -12.283 5.420 1.00 97.94 188 PRO A O 1
ATOM 1494 N N . MET A 1 189 ? 2.500 -11.144 4.034 1.00 98.19 189 MET A N 1
ATOM 1495 C CA . MET A 1 189 ? 1.420 -10.617 3.196 1.00 98.19 189 MET A CA 1
ATOM 1496 C C . MET A 1 189 ? 0.728 -11.685 2.347 1.00 98.19 189 MET A C 1
ATOM 1498 O O . MET A 1 189 ? -0.401 -11.479 1.909 1.00 98.19 189 MET A O 1
ATOM 1502 N N . PHE A 1 190 ? 1.395 -12.809 2.084 1.00 98.12 190 PHE A N 1
ATOM 1503 C CA . PHE A 1 190 ? 0.941 -13.809 1.112 1.00 98.12 190 PHE A CA 1
ATOM 1504 C C . PHE A 1 190 ? 0.157 -14.969 1.744 1.00 98.12 190 PHE A C 1
ATOM 1506 O O . PHE A 1 190 ? -0.227 -15.908 1.042 1.00 98.12 190 PHE A O 1
ATOM 1513 N N . ALA A 1 191 ? -0.152 -14.868 3.042 1.00 95.88 191 ALA A N 1
ATOM 1514 C CA . ALA A 1 191 ? -0.941 -15.832 3.804 1.00 95.88 191 ALA A CA 1
ATOM 1515 C C . ALA A 1 191 ? -2.019 -15.157 4.678 1.00 95.88 191 ALA A C 1
ATOM 1517 O O . ALA A 1 191 ? -1.955 -13.959 4.969 1.00 95.88 191 ALA A O 1
ATOM 1518 N N . GLY A 1 192 ? -3.013 -15.950 5.097 1.00 95.25 192 GLY A N 1
ATOM 1519 C CA . GLY A 1 192 ? -4.056 -15.557 6.053 1.00 95.25 192 GLY A CA 1
ATOM 1520 C C . GLY A 1 192 ? -4.816 -14.277 5.684 1.00 95.25 192 GLY A C 1
ATOM 1521 O O . GLY A 1 192 ? -5.022 -13.967 4.508 1.00 95.25 192 GLY A O 1
ATOM 1522 N N . GLU A 1 193 ? -5.200 -13.509 6.706 1.00 96.56 193 GLU A N 1
ATOM 1523 C CA . GLU A 1 193 ? -5.974 -12.267 6.568 1.00 96.56 193 GLU A CA 1
ATOM 1524 C C . GLU A 1 193 ? -5.300 -11.239 5.640 1.00 96.56 193 GLU A C 1
ATOM 1526 O O . GLU A 1 193 ? -5.975 -10.596 4.832 1.00 96.56 193 GLU A O 1
ATOM 1531 N N . ARG A 1 194 ? -3.964 -11.108 5.695 1.00 97.69 194 ARG A N 1
ATOM 1532 C CA . ARG A 1 194 ? -3.216 -10.138 4.873 1.00 97.69 194 ARG A CA 1
ATOM 1533 C C . ARG A 1 194 ? -3.339 -10.441 3.380 1.00 97.69 194 ARG A C 1
ATOM 1535 O O . ARG A 1 194 ? -3.522 -9.516 2.588 1.00 97.69 194 ARG A O 1
ATOM 1542 N N . ALA A 1 195 ? -3.323 -11.720 2.999 1.00 97.69 195 ALA A N 1
ATOM 1543 C CA . ALA A 1 195 ? -3.537 -12.124 1.611 1.00 97.69 195 ALA A CA 1
ATOM 1544 C C . ALA A 1 195 ? -4.940 -11.738 1.128 1.00 97.69 195 ALA A C 1
ATOM 1546 O O . ALA A 1 195 ? -5.092 -11.194 0.037 1.00 97.69 195 ALA A O 1
ATOM 1547 N N . VAL A 1 196 ? -5.963 -11.955 1.958 1.00 97.50 196 VAL A N 1
ATOM 1548 C CA . VAL A 1 196 ? -7.355 -11.604 1.629 1.00 97.50 196 VAL A CA 1
ATOM 1549 C C . VAL A 1 196 ? -7.515 -10.091 1.469 1.00 97.50 196 VAL A C 1
ATOM 1551 O O . VAL A 1 196 ? -8.174 -9.632 0.532 1.00 97.50 196 VAL A O 1
ATOM 1554 N N . MET A 1 197 ? -6.879 -9.304 2.342 1.00 98.25 197 MET A N 1
ATOM 1555 C CA . MET A 1 197 ? -6.829 -7.848 2.202 1.00 98.25 197 MET A CA 1
ATOM 1556 C C . MET A 1 197 ? -6.164 -7.448 0.883 1.00 98.25 197 MET A C 1
ATOM 1558 O O . MET A 1 197 ? -6.726 -6.642 0.145 1.00 98.25 197 MET A O 1
ATOM 1562 N N . LEU A 1 198 ? -5.018 -8.041 0.531 1.00 98.25 198 LEU A N 1
ATOM 1563 C CA . LEU A 1 198 ? -4.329 -7.736 -0.725 1.00 98.25 198 LEU A CA 1
ATOM 1564 C C . LEU A 1 198 ? -5.159 -8.012 -1.972 1.00 98.25 198 LEU A C 1
ATOM 1566 O O . LEU A 1 198 ? -5.068 -7.243 -2.928 1.00 98.25 198 LEU A O 1
ATOM 1570 N N . GLU A 1 199 ? -5.975 -9.061 -1.979 1.00 98.06 199 GLU A N 1
ATOM 1571 C CA . GLU A 1 199 ? -6.899 -9.326 -3.090 1.00 98.06 199 GLU A CA 1
ATOM 1572 C C . GLU A 1 199 ? -7.891 -8.192 -3.272 1.00 98.06 199 GLU A C 1
ATOM 1574 O O . GLU A 1 199 ? -8.111 -7.710 -4.381 1.00 98.06 199 GLU A O 1
ATOM 1579 N N . CYS A 1 200 ? -8.456 -7.724 -2.160 1.00 98.50 200 CYS A N 1
ATOM 1580 C CA . CYS A 1 200 ? -9.387 -6.607 -2.169 1.00 98.50 200 CYS A CA 1
ATOM 1581 C C . CYS A 1 200 ? -8.707 -5.315 -2.641 1.00 98.50 200 CYS A C 1
ATOM 1583 O O . CYS A 1 200 ? -9.355 -4.468 -3.249 1.00 98.50 200 CYS A O 1
ATOM 1585 N N . LEU A 1 201 ? -7.413 -5.155 -2.362 1.00 98.69 201 LEU A N 1
ATOM 1586 C CA . LEU A 1 201 ? -6.663 -3.933 -2.634 1.00 98.69 201 LEU A CA 1
ATOM 1587 C C . LEU A 1 201 ? -6.065 -3.857 -4.045 1.00 98.69 201 LEU A C 1
ATOM 1589 O O . LEU A 1 201 ? -5.637 -2.767 -4.426 1.00 98.69 201 LEU A O 1
ATOM 1593 N N . GLN A 1 202 ? -6.071 -4.933 -4.847 1.00 98.50 202 GLN A N 1
ATOM 1594 C CA . GLN A 1 202 ? -5.453 -4.934 -6.188 1.00 98.50 202 GLN A CA 1
ATOM 1595 C C . GLN A 1 202 ? -5.881 -3.740 -7.070 1.00 98.50 202 GLN A C 1
ATOM 1597 O O . GLN A 1 202 ? -5.001 -3.056 -7.611 1.00 98.50 202 GLN A O 1
ATOM 1602 N N . PRO A 1 203 ? -7.184 -3.402 -7.208 1.00 98.56 203 PRO A N 1
ATOM 1603 C CA . PRO A 1 203 ? -7.595 -2.289 -8.066 1.00 98.56 203 PRO A CA 1
ATOM 1604 C C . PRO A 1 203 ? -7.151 -0.930 -7.516 1.00 98.56 203 PRO A C 1
ATOM 1606 O O . PRO A 1 203 ? -6.730 -0.056 -8.277 1.00 98.56 203 PRO A O 1
ATOM 1609 N N . LEU A 1 204 ? -7.217 -0.752 -6.193 1.00 98.50 204 LEU A N 1
ATOM 1610 C CA . LEU A 1 204 ? -6.790 0.475 -5.527 1.00 98.50 204 LEU A CA 1
ATOM 1611 C C . LEU A 1 204 ? -5.279 0.691 -5.680 1.00 98.50 204 LEU A C 1
ATOM 1613 O O . LEU A 1 204 ? -4.859 1.784 -6.058 1.00 98.50 204 LEU A O 1
ATOM 1617 N N . LEU A 1 205 ? -4.473 -0.348 -5.444 1.00 98.69 205 LEU A N 1
ATOM 1618 C CA . LEU A 1 205 ? -3.019 -0.303 -5.615 1.00 98.69 205 LEU A CA 1
ATOM 1619 C C . LEU A 1 205 ? -2.641 -0.009 -7.070 1.00 98.69 205 LEU A C 1
ATOM 1621 O O . LEU A 1 205 ? -1.796 0.848 -7.313 1.00 98.69 205 LEU A O 1
ATOM 1625 N N . THR A 1 206 ? -3.332 -0.619 -8.038 1.00 98.75 206 THR A N 1
ATOM 1626 C CA . THR A 1 206 ? -3.134 -0.338 -9.472 1.00 98.75 206 THR A CA 1
ATOM 1627 C C . THR A 1 206 ? -3.309 1.153 -9.771 1.00 98.75 206 THR A C 1
ATOM 1629 O O . THR A 1 206 ? -2.435 1.794 -10.355 1.00 98.75 206 THR A O 1
ATOM 1632 N N . GLN A 1 207 ? -4.437 1.735 -9.346 1.00 98.44 207 GLN A N 1
ATOM 1633 C CA . GLN A 1 207 ? -4.726 3.155 -9.571 1.00 98.44 207 GLN A CA 1
ATOM 1634 C C . GLN A 1 207 ? -3.730 4.068 -8.859 1.00 98.44 207 GLN A C 1
ATOM 1636 O O . GLN A 1 207 ? -3.378 5.128 -9.377 1.00 98.44 207 GLN A O 1
ATOM 1641 N N . ARG A 1 208 ? -3.291 3.669 -7.667 1.00 98.00 208 ARG A N 1
ATOM 1642 C CA . ARG A 1 208 ? -2.352 4.434 -6.859 1.00 98.00 208 ARG A CA 1
ATOM 1643 C C . ARG A 1 208 ? -0.979 4.519 -7.515 1.00 98.00 208 ARG A C 1
ATOM 1645 O O . ARG A 1 208 ? -0.485 5.627 -7.698 1.00 98.00 208 ARG A O 1
ATOM 1652 N N . TRP A 1 209 ? -0.423 3.387 -7.940 1.00 98.50 209 TRP A N 1
ATOM 1653 C CA . TRP A 1 209 ? 0.851 3.345 -8.658 1.00 98.50 209 TRP A CA 1
ATOM 1654 C C . TRP A 1 209 ? 0.787 4.122 -9.976 1.00 98.50 209 TRP A C 1
ATOM 1656 O O . TRP A 1 209 ? 1.677 4.915 -10.262 1.00 98.50 209 TRP A O 1
ATOM 1666 N N . LEU A 1 210 ? -0.316 4.019 -10.725 1.00 97.94 210 LEU A N 1
ATOM 1667 C CA . LEU A 1 210 ? -0.532 4.838 -11.924 1.00 97.94 210 LEU A CA 1
ATOM 1668 C C . LEU A 1 210 ? -0.509 6.345 -11.641 1.00 97.94 210 LEU A C 1
ATOM 1670 O O . LEU A 1 210 ? 0.062 7.112 -12.415 1.00 97.94 210 LEU A O 1
ATOM 1674 N N . ARG A 1 211 ? -1.154 6.789 -10.556 1.00 97.94 211 ARG A N 1
ATOM 1675 C CA . ARG A 1 211 ? -1.138 8.204 -10.155 1.00 97.94 211 ARG A CA 1
ATOM 1676 C C . ARG A 1 211 ? 0.257 8.644 -9.722 1.00 97.94 211 ARG A C 1
ATOM 1678 O O . ARG A 1 211 ? 0.669 9.726 -10.122 1.00 97.94 211 ARG A O 1
ATOM 1685 N N . ALA A 1 212 ? 0.963 7.818 -8.949 1.00 97.38 212 ALA A N 1
ATOM 1686 C CA . ALA A 1 212 ? 2.324 8.104 -8.503 1.00 97.38 212 ALA A CA 1
ATOM 1687 C C . ALA A 1 212 ? 3.277 8.280 -9.696 1.00 97.38 212 ALA A C 1
ATOM 1689 O O . ALA A 1 212 ? 3.948 9.302 -9.790 1.00 97.38 212 ALA A O 1
ATOM 1690 N N . GLU A 1 213 ? 3.250 7.359 -10.665 1.00 97.75 213 GLU A N 1
ATOM 1691 C CA . GLU A 1 213 ? 4.066 7.453 -11.883 1.00 97.75 213 GLU A CA 1
ATOM 1692 C C . GLU A 1 213 ? 3.754 8.702 -12.710 1.00 97.75 213 GLU A C 1
ATOM 1694 O O . GLU A 1 213 ? 4.662 9.384 -13.172 1.00 97.75 213 GLU A O 1
ATOM 1699 N N . ARG A 1 214 ? 2.472 9.056 -12.859 1.00 97.06 214 ARG A N 1
ATOM 1700 C CA . ARG A 1 214 ? 2.065 10.273 -13.584 1.00 97.06 214 ARG A CA 1
ATOM 1701 C C . ARG A 1 214 ? 2.474 11.560 -12.867 1.00 97.06 214 ARG A C 1
ATOM 1703 O O . ARG A 1 214 ? 2.707 12.567 -13.526 1.00 97.06 214 ARG A O 1
ATOM 1710 N N . ALA A 1 215 ? 2.554 11.539 -11.538 1.00 97.25 215 ALA A N 1
ATOM 1711 C CA . ALA A 1 215 ? 2.967 12.693 -10.747 1.00 97.25 215 ALA A CA 1
ATOM 1712 C C . ALA A 1 215 ? 4.486 12.936 -10.790 1.00 97.25 215 ALA A C 1
ATOM 1714 O O . ALA A 1 215 ? 4.923 14.053 -10.525 1.00 97.25 215 ALA A O 1
ATOM 1715 N N . LYS A 1 216 ? 5.301 11.936 -11.161 1.00 97.31 216 LYS A N 1
ATOM 1716 C CA . LYS A 1 216 ? 6.767 12.075 -11.224 1.00 97.31 216 LYS A CA 1
ATOM 1717 C C . LYS A 1 216 ? 7.230 13.177 -12.170 1.00 97.31 216 LYS A C 1
ATOM 1719 O O . LYS A 1 216 ? 8.125 13.934 -11.811 1.00 97.31 216 LYS A O 1
ATOM 1724 N N . GLY A 1 217 ? 6.564 13.349 -13.312 1.00 96.56 217 GLY A N 1
ATOM 1725 C CA . GLY A 1 217 ? 6.867 14.432 -14.255 1.00 96.56 217 GLY A CA 1
ATOM 1726 C C . GLY A 1 217 ? 6.684 15.848 -13.685 1.00 96.56 217 GLY A C 1
ATOM 1727 O O . GLY A 1 217 ? 7.092 16.807 -14.332 1.00 96.56 217 GLY A O 1
ATOM 1728 N N . GLN A 1 218 ? 6.092 15.986 -12.492 1.00 97.31 218 GLN A N 1
ATOM 1729 C CA . GLN A 1 218 ? 5.917 17.250 -11.767 1.00 97.31 218 GLN A CA 1
ATOM 1730 C C . GLN A 1 218 ? 6.929 17.441 -10.625 1.00 97.31 218 GLN A C 1
ATOM 1732 O O . GLN A 1 218 ? 6.874 18.454 -9.934 1.00 97.31 218 GLN A O 1
ATOM 1737 N N . ILE A 1 219 ? 7.825 16.479 -10.387 1.00 97.56 219 ILE A N 1
ATOM 1738 C CA . ILE A 1 219 ? 8.866 16.598 -9.364 1.00 97.56 219 ILE A CA 1
ATOM 1739 C C . ILE A 1 219 ? 10.018 17.417 -9.947 1.00 97.56 219 ILE A C 1
ATOM 1741 O O . ILE A 1 219 ? 10.675 16.987 -10.894 1.00 97.56 219 ILE A O 1
ATOM 1745 N N . ASP A 1 220 ? 10.262 18.582 -9.359 1.00 97.69 220 ASP A N 1
ATOM 1746 C CA . ASP A 1 220 ? 11.317 19.522 -9.741 1.00 97.69 220 ASP A CA 1
ATOM 1747 C C . ASP A 1 220 ? 12.637 19.308 -8.996 1.00 97.69 220 ASP A C 1
ATOM 1749 O O . ASP A 1 220 ? 13.712 19.616 -9.517 1.00 97.69 220 ASP A O 1
ATOM 1753 N N . ASP A 1 221 ? 12.562 18.715 -7.808 1.00 97.06 221 ASP A N 1
ATOM 1754 C CA . ASP A 1 221 ? 13.705 18.420 -6.958 1.00 97.06 221 ASP A CA 1
ATOM 1755 C C . ASP A 1 221 ? 14.351 17.053 -7.280 1.00 97.06 221 ASP A C 1
ATOM 1757 O O . ASP A 1 221 ? 13.757 15.976 -7.141 1.00 97.06 221 ASP A O 1
ATOM 1761 N N . TRP A 1 222 ? 15.632 17.093 -7.664 1.00 97.06 222 TRP A N 1
ATOM 1762 C CA . TRP A 1 222 ? 16.439 15.914 -8.003 1.00 97.06 222 TRP A CA 1
ATOM 1763 C C . TRP A 1 222 ? 16.633 14.931 -6.847 1.00 97.06 222 TRP A C 1
ATOM 1765 O O . TRP A 1 222 ? 16.727 13.720 -7.079 1.00 97.06 222 TRP A O 1
ATOM 1775 N N . ARG A 1 223 ? 16.739 15.432 -5.613 1.00 96.06 223 ARG A N 1
ATOM 1776 C CA . ARG A 1 223 ? 16.930 14.615 -4.411 1.00 96.06 223 ARG A CA 1
ATOM 1777 C C . ARG A 1 223 ? 15.637 13.879 -4.082 1.00 96.06 223 ARG A C 1
ATOM 1779 O O . ARG A 1 223 ? 15.678 12.670 -3.864 1.00 96.06 223 ARG A O 1
ATOM 1786 N N . ARG A 1 224 ? 14.503 14.579 -4.136 1.00 96.12 224 ARG A N 1
ATOM 1787 C CA . ARG A 1 224 ? 13.165 14.017 -3.939 1.00 96.12 224 ARG A CA 1
ATOM 1788 C C . ARG A 1 224 ? 12.855 12.940 -4.973 1.00 96.12 224 ARG A C 1
ATOM 1790 O O . ARG A 1 224 ? 12.455 11.848 -4.582 1.00 96.12 224 ARG A O 1
ATOM 1797 N N . MET A 1 225 ? 13.100 13.202 -6.263 1.00 97.69 225 MET A N 1
ATOM 1798 C CA . MET A 1 225 ? 12.915 12.202 -7.326 1.00 97.69 225 MET A CA 1
ATOM 1799 C C . MET A 1 225 ? 13.740 10.939 -7.060 1.00 97.69 225 MET A C 1
ATOM 1801 O O . MET A 1 225 ? 13.230 9.822 -7.153 1.00 97.69 225 MET A O 1
ATOM 1805 N N . ARG A 1 226 ? 15.018 11.107 -6.693 1.00 97.00 226 ARG A N 1
ATOM 1806 C CA . ARG A 1 226 ? 15.901 9.977 -6.389 1.00 97.00 226 ARG A CA 1
ATOM 1807 C C . ARG A 1 226 ? 15.410 9.179 -5.186 1.00 97.00 226 ARG A C 1
ATOM 1809 O O . ARG A 1 226 ? 15.346 7.957 -5.271 1.00 97.00 226 ARG A O 1
ATOM 1816 N N . GLN A 1 227 ? 15.089 9.851 -4.082 1.00 96.81 227 GLN A N 1
ATOM 1817 C CA . GLN A 1 227 ? 14.616 9.202 -2.859 1.00 96.81 227 GLN A CA 1
ATOM 1818 C C . GLN A 1 227 ? 13.333 8.414 -3.128 1.00 96.81 227 GLN A C 1
ATOM 1820 O O . GLN A 1 227 ? 13.277 7.224 -2.825 1.00 96.81 227 GLN A O 1
ATOM 1825 N N . GLN A 1 228 ? 12.344 9.052 -3.762 1.00 97.38 228 GLN A N 1
ATOM 1826 C CA . GLN A 1 228 ? 11.084 8.416 -4.133 1.00 97.38 228 GLN A CA 1
ATOM 1827 C C . GLN A 1 228 ? 11.322 7.179 -5.001 1.00 97.38 228 GLN A C 1
ATOM 1829 O O . GLN A 1 228 ? 10.863 6.091 -4.661 1.00 97.38 228 GLN A O 1
ATOM 1834 N N . GLY A 1 229 ? 12.086 7.318 -6.084 1.00 97.62 229 GLY A N 1
ATOM 1835 C CA . GLY A 1 229 ? 12.334 6.213 -6.999 1.00 97.62 229 GLY A CA 1
ATOM 1836 C C . GLY A 1 229 ? 13.119 5.055 -6.374 1.00 97.62 229 GLY A C 1
ATOM 1837 O O . GLY A 1 229 ? 12.806 3.892 -6.622 1.00 97.62 229 GLY A O 1
ATOM 1838 N N . ARG A 1 230 ? 14.104 5.339 -5.510 1.00 97.75 230 ARG A N 1
ATOM 1839 C CA . ARG A 1 230 ? 14.837 4.297 -4.767 1.00 97.75 230 ARG A CA 1
ATOM 1840 C C . ARG A 1 230 ? 13.924 3.556 -3.793 1.00 97.75 230 ARG A C 1
ATOM 1842 O O . ARG A 1 230 ? 13.983 2.331 -3.729 1.00 97.75 230 ARG A O 1
ATOM 1849 N N . ALA A 1 231 ? 13.076 4.280 -3.066 1.00 97.94 231 ALA A N 1
ATOM 1850 C CA . ALA A 1 231 ? 12.129 3.695 -2.123 1.00 97.94 231 ALA A CA 1
ATOM 1851 C C . ALA A 1 231 ? 11.116 2.784 -2.823 1.00 97.94 231 ALA A C 1
ATOM 1853 O O . ALA A 1 231 ? 10.896 1.649 -2.401 1.00 97.94 231 ALA A O 1
ATOM 1854 N N . GLU A 1 232 ? 10.543 3.260 -3.927 1.00 98.19 232 GLU A N 1
ATOM 1855 C CA . GLU A 1 232 ? 9.618 2.493 -4.758 1.00 98.19 232 GLU A CA 1
ATOM 1856 C C . GLU A 1 232 ? 10.283 1.244 -5.349 1.00 98.19 232 GLU A C 1
ATOM 1858 O O . GLU A 1 232 ? 9.702 0.161 -5.295 1.00 98.19 232 GLU A O 1
ATOM 1863 N N . ALA A 1 233 ? 11.511 1.365 -5.867 1.00 98.06 233 ALA A N 1
ATOM 1864 C CA . ALA A 1 233 ? 12.252 0.236 -6.420 1.00 98.06 233 ALA A CA 1
ATOM 1865 C C . ALA A 1 233 ? 12.557 -0.827 -5.354 1.00 98.06 233 ALA A C 1
ATOM 1867 O O . ALA A 1 233 ? 12.327 -2.009 -5.601 1.00 98.06 233 ALA A O 1
ATOM 1868 N N . ALA A 1 234 ? 13.027 -0.418 -4.170 1.00 98.19 234 ALA A N 1
ATOM 1869 C CA . ALA A 1 234 ? 13.311 -1.330 -3.064 1.00 98.19 234 ALA A CA 1
ATOM 1870 C C . ALA A 1 234 ? 12.036 -2.024 -2.561 1.00 98.19 234 ALA A C 1
ATOM 1872 O O . ALA A 1 234 ? 12.013 -3.246 -2.416 1.00 98.19 234 ALA A O 1
ATOM 1873 N N . GLY A 1 235 ? 10.957 -1.260 -2.356 1.00 98.31 235 GLY A N 1
ATOM 1874 C CA . GLY A 1 235 ? 9.667 -1.790 -1.917 1.00 98.31 235 GLY A CA 1
ATOM 1875 C C . GLY A 1 235 ? 9.079 -2.800 -2.903 1.00 98.31 235 GLY A C 1
ATOM 1876 O O . GLY A 1 235 ? 8.696 -3.896 -2.497 1.00 98.31 235 GLY A O 1
ATOM 1877 N N . LEU A 1 236 ? 9.056 -2.473 -4.201 1.00 98.62 236 LEU A N 1
ATOM 1878 C CA . LEU A 1 236 ? 8.552 -3.381 -5.234 1.00 98.62 236 LEU A CA 1
ATOM 1879 C C . LEU A 1 236 ? 9.433 -4.620 -5.399 1.00 98.62 236 LEU A C 1
ATOM 1881 O O . LEU A 1 236 ? 8.893 -5.716 -5.511 1.00 98.62 236 LEU A O 1
ATOM 1885 N N . ALA A 1 237 ? 10.761 -4.480 -5.376 1.00 98.62 237 ALA A N 1
ATOM 1886 C CA . ALA A 1 237 ? 11.667 -5.620 -5.489 1.00 98.62 237 ALA A CA 1
ATOM 1887 C C . ALA A 1 237 ? 11.486 -6.604 -4.321 1.00 98.62 237 ALA A C 1
ATOM 1889 O O . ALA A 1 237 ? 11.313 -7.802 -4.550 1.00 98.62 237 ALA A O 1
ATOM 1890 N N . ALA A 1 238 ? 11.450 -6.103 -3.080 1.00 98.62 238 ALA A N 1
ATOM 1891 C CA . ALA A 1 238 ? 11.214 -6.929 -1.897 1.00 98.62 238 ALA A CA 1
ATOM 1892 C C . ALA A 1 238 ? 9.823 -7.589 -1.931 1.00 98.62 238 ALA A C 1
ATOM 1894 O O . ALA A 1 238 ? 9.690 -8.778 -1.640 1.00 98.62 238 ALA A O 1
ATOM 1895 N N . TYR A 1 239 ? 8.791 -6.845 -2.339 1.00 98.81 239 TYR A N 1
ATOM 1896 C CA . TYR A 1 239 ? 7.429 -7.362 -2.450 1.00 98.81 239 TYR A CA 1
ATOM 1897 C C . TYR A 1 239 ? 7.296 -8.457 -3.517 1.00 98.81 239 TYR A C 1
ATOM 1899 O O . TYR A 1 239 ? 6.722 -9.511 -3.247 1.00 98.81 239 TYR A O 1
ATOM 1907 N N . LEU A 1 240 ? 7.834 -8.234 -4.721 1.00 98.81 240 LEU A N 1
ATOM 1908 C CA . LEU A 1 240 ? 7.790 -9.210 -5.812 1.00 98.81 240 LEU A CA 1
ATOM 1909 C C . LEU A 1 240 ? 8.605 -10.460 -5.469 1.00 98.81 240 LEU A C 1
ATOM 1911 O O . LEU A 1 240 ? 8.120 -11.566 -5.692 1.00 98.81 240 LEU A O 1
ATOM 1915 N N . GLY A 1 241 ? 9.782 -10.312 -4.854 1.00 98.69 241 GLY A N 1
ATOM 1916 C CA . GLY A 1 241 ? 10.563 -11.456 -4.375 1.00 98.69 241 GLY A CA 1
ATOM 1917 C C . GLY A 1 241 ? 9.794 -12.307 -3.357 1.00 98.69 241 GLY A C 1
ATOM 1918 O O . GLY A 1 241 ? 9.785 -13.538 -3.449 1.00 98.69 241 GLY A O 1
ATOM 1919 N N . ALA A 1 242 ? 9.077 -11.664 -2.430 1.00 98.75 242 ALA A N 1
ATOM 1920 C CA . ALA A 1 242 ? 8.218 -12.359 -1.475 1.00 98.75 242 ALA A CA 1
ATOM 1921 C C . ALA A 1 242 ? 7.003 -13.027 -2.154 1.00 98.75 242 ALA A C 1
ATOM 1923 O O . ALA A 1 242 ? 6.653 -14.153 -1.801 1.00 98.75 242 ALA A O 1
ATOM 1924 N N . ALA A 1 243 ? 6.402 -12.386 -3.163 1.00 98.69 243 ALA A N 1
ATOM 1925 C CA . ALA A 1 243 ? 5.289 -12.948 -3.932 1.00 98.69 243 ALA A CA 1
ATOM 1926 C C . ALA A 1 243 ? 5.693 -14.210 -4.705 1.00 98.69 243 ALA A C 1
ATOM 1928 O O . ALA A 1 243 ? 4.962 -15.205 -4.696 1.00 98.69 243 ALA A O 1
ATOM 1929 N N . GLU A 1 244 ? 6.858 -14.176 -5.357 1.00 98.38 244 GLU A N 1
ATOM 1930 C CA . GLU A 1 244 ? 7.414 -15.330 -6.061 1.00 98.38 244 GLU A CA 1
ATOM 1931 C C . GLU A 1 244 ? 7.729 -16.470 -5.092 1.00 98.38 244 GLU A C 1
ATOM 1933 O O . GLU A 1 244 ? 7.318 -17.604 -5.337 1.00 98.38 244 GLU A O 1
ATOM 1938 N N . SER A 1 245 ? 8.392 -16.163 -3.973 1.00 98.31 245 SER A N 1
ATOM 1939 C CA . SER A 1 245 ? 8.747 -17.154 -2.949 1.00 98.31 245 SER A CA 1
ATOM 1940 C C . SER A 1 245 ? 7.514 -17.836 -2.351 1.00 98.31 245 SER A C 1
ATOM 1942 O O . SER A 1 245 ? 7.545 -19.026 -2.058 1.00 98.31 245 SER A O 1
ATOM 1944 N N . ALA A 1 246 ? 6.405 -17.104 -2.211 1.00 98.12 246 ALA A N 1
ATOM 1945 C CA . ALA A 1 246 ? 5.139 -17.644 -1.724 1.00 98.12 246 ALA A CA 1
ATOM 1946 C C . ALA A 1 246 ? 4.327 -18.401 -2.795 1.00 98.12 246 ALA A C 1
ATOM 1948 O O . ALA A 1 246 ? 3.271 -18.948 -2.477 1.00 98.12 246 ALA A O 1
ATOM 1949 N N . GLY A 1 247 ? 4.752 -18.401 -4.066 1.00 97.62 247 GLY A N 1
ATOM 1950 C CA . GLY A 1 247 ? 3.966 -18.970 -5.165 1.00 97.62 247 GLY A CA 1
ATOM 1951 C C . GLY A 1 247 ? 2.631 -18.244 -5.380 1.00 97.62 247 GLY A C 1
ATOM 1952 O O . GLY A 1 247 ? 1.637 -18.864 -5.761 1.00 97.62 247 GLY A O 1
ATOM 1953 N N . ARG A 1 248 ? 2.588 -16.932 -5.107 1.00 98.25 248 ARG A N 1
ATOM 1954 C CA . ARG A 1 248 ? 1.380 -16.087 -5.168 1.00 98.25 248 ARG A CA 1
ATOM 1955 C C . ARG A 1 248 ? 1.506 -14.954 -6.199 1.00 98.25 248 ARG A C 1
ATOM 1957 O O . ARG A 1 248 ? 1.340 -13.782 -5.847 1.00 98.25 248 ARG A O 1
ATOM 1964 N N . PRO A 1 249 ? 1.756 -15.263 -7.490 1.00 98.12 249 PRO A N 1
ATOM 1965 C CA . PRO A 1 249 ? 1.838 -14.238 -8.535 1.00 98.12 249 PRO A CA 1
ATOM 1966 C C . PRO A 1 249 ? 0.512 -13.474 -8.712 1.00 98.12 249 PRO A C 1
ATOM 1968 O O . PRO A 1 249 ? 0.509 -12.320 -9.137 1.00 98.12 249 PRO A O 1
ATOM 1971 N N . ASP A 1 250 ? -0.618 -14.079 -8.324 1.00 98.56 250 ASP A N 1
ATOM 1972 C CA . ASP A 1 250 ? -1.952 -13.472 -8.357 1.00 98.56 250 ASP A CA 1
ATOM 1973 C C . ASP A 1 250 ? -2.094 -12.249 -7.436 1.00 98.56 250 ASP A C 1
ATOM 1975 O O . ASP A 1 250 ? -2.948 -11.396 -7.676 1.00 98.56 250 ASP A O 1
ATOM 1979 N N . LEU A 1 251 ? -1.258 -12.138 -6.398 1.00 98.62 251 LEU A N 1
ATOM 1980 C CA . LEU A 1 251 ? -1.247 -10.983 -5.496 1.00 98.62 251 LEU A CA 1
ATOM 1981 C C . LEU A 1 251 ? -0.356 -9.836 -5.997 1.00 98.62 251 LEU A C 1
ATOM 1983 O O . LEU A 1 251 ? -0.478 -8.719 -5.502 1.00 98.62 251 LEU A O 1
ATOM 1987 N N . ALA A 1 252 ? 0.468 -10.063 -7.021 1.00 98.50 252 ALA A N 1
ATOM 1988 C CA . ALA A 1 252 ? 1.320 -9.045 -7.639 1.00 98.50 252 ALA A CA 1
ATOM 1989 C C . ALA A 1 252 ? 0.713 -8.405 -8.905 1.00 98.50 252 ALA A C 1
ATOM 1991 O O . ALA A 1 252 ? 1.346 -7.559 -9.543 1.00 98.50 252 ALA A O 1
ATOM 1992 N N . ARG A 1 253 ? -0.523 -8.767 -9.278 1.00 98.44 253 ARG A N 1
ATOM 1993 C CA . ARG A 1 253 ? -1.184 -8.292 -10.509 1.00 98.44 253 ARG A CA 1
ATOM 1994 C C . ARG A 1 253 ? -1.288 -6.783 -10.616 1.00 98.44 253 ARG A C 1
ATOM 1996 O O . ARG A 1 253 ? -1.237 -6.256 -11.723 1.00 98.44 253 ARG A O 1
ATOM 2003 N N . PHE A 1 254 ? -1.431 -6.073 -9.500 1.00 98.75 254 PHE A N 1
ATOM 2004 C CA . PHE A 1 254 ? -1.507 -4.616 -9.540 1.00 98.75 254 PHE A CA 1
ATOM 2005 C C . PHE A 1 254 ? -0.254 -3.983 -10.173 1.00 98.75 254 PHE A C 1
ATOM 2007 O O . PHE A 1 254 ? -0.377 -2.942 -10.811 1.00 98.75 254 PHE A O 1
ATOM 2014 N N . VAL A 1 255 ? 0.927 -4.613 -10.064 1.00 98.75 255 VAL A N 1
ATOM 2015 C CA . VAL A 1 255 ? 2.171 -4.147 -10.708 1.00 98.75 255 VAL A CA 1
ATOM 2016 C C . VAL A 1 255 ? 2.088 -4.322 -12.226 1.00 98.75 255 VAL A C 1
ATOM 2018 O O . VAL A 1 255 ? 2.419 -3.399 -12.975 1.00 98.75 255 VAL A O 1
ATOM 2021 N N . LEU A 1 256 ? 1.589 -5.477 -12.685 1.00 98.81 256 LEU A N 1
ATOM 2022 C CA . LEU A 1 256 ? 1.342 -5.756 -14.103 1.00 98.81 256 LEU A CA 1
ATOM 2023 C C . LEU A 1 256 ? 0.314 -4.775 -14.681 1.00 98.81 256 LEU A C 1
ATOM 2025 O O . LEU A 1 256 ? 0.562 -4.136 -15.702 1.00 98.81 256 LEU A O 1
ATOM 2029 N N . HIS A 1 257 ? -0.826 -4.608 -14.010 1.00 98.75 257 HIS A N 1
ATOM 2030 C CA . HIS A 1 257 ? -1.894 -3.724 -14.469 1.00 98.75 257 HIS A CA 1
ATOM 2031 C C . HIS A 1 257 ? -1.521 -2.242 -14.388 1.00 98.75 257 HIS A C 1
ATOM 2033 O O . HIS A 1 257 ? -1.948 -1.469 -15.246 1.00 98.75 257 HIS A O 1
ATOM 2039 N N . ALA A 1 258 ? -0.708 -1.828 -13.412 1.00 98.69 258 ALA A N 1
ATOM 2040 C CA . ALA A 1 258 ? -0.200 -0.463 -13.358 1.00 98.69 258 ALA A CA 1
ATOM 2041 C C . ALA A 1 258 ? 0.739 -0.187 -14.540 1.00 98.69 258 ALA A C 1
ATOM 2043 O O . ALA A 1 258 ? 0.583 0.827 -15.211 1.00 98.69 258 ALA A O 1
ATOM 2044 N N . ASN A 1 259 ? 1.637 -1.114 -14.882 1.00 98.69 259 ASN A N 1
ATOM 2045 C CA . ASN A 1 259 ? 2.452 -0.986 -16.092 1.00 98.69 259 ASN A CA 1
ATOM 2046 C C . ASN A 1 259 ? 1.596 -0.987 -17.370 1.00 98.69 259 ASN A C 1
ATOM 2048 O O . ASN A 1 259 ? 1.790 -0.139 -18.239 1.00 98.69 259 ASN A O 1
ATOM 2052 N N . ALA A 1 260 ? 0.600 -1.870 -17.472 1.00 98.56 260 ALA A N 1
ATOM 2053 C CA . ALA A 1 260 ? -0.298 -1.910 -18.626 1.00 98.56 260 ALA A CA 1
ATOM 2054 C C . ALA A 1 260 ? -1.103 -0.608 -18.792 1.00 98.56 260 ALA A C 1
ATOM 2056 O O . ALA A 1 260 ? -1.270 -0.119 -19.908 1.00 98.56 260 ALA A O 1
ATOM 2057 N N . GLY A 1 261 ? -1.569 -0.016 -17.688 1.00 98.38 261 GLY A N 1
ATOM 2058 C CA . GLY A 1 261 ? -2.251 1.278 -17.690 1.00 98.38 261 GLY A CA 1
ATOM 2059 C C . GLY A 1 261 ? -1.325 2.469 -17.971 1.00 98.38 261 GLY A C 1
ATOM 2060 O O . GLY A 1 261 ? -1.789 3.498 -18.462 1.00 98.38 261 GLY A O 1
ATOM 2061 N N . LEU A 1 262 ? -0.031 2.346 -17.663 1.00 97.81 262 LEU A N 1
ATOM 2062 C CA . LEU A 1 262 ? 0.981 3.368 -17.927 1.00 97.81 262 LEU A CA 1
ATOM 2063 C C . LEU A 1 262 ? 1.345 3.386 -19.417 1.00 97.81 262 LEU A C 1
ATOM 2065 O O . LEU A 1 262 ? 1.290 4.434 -20.053 1.00 97.81 262 LEU A O 1
ATOM 2069 N N . PHE A 1 263 ? 1.603 2.210 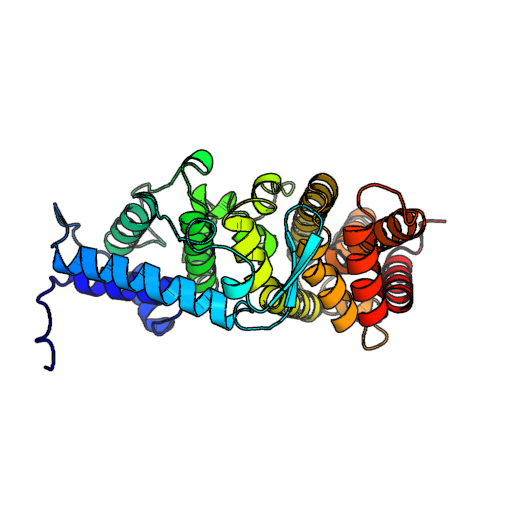-19.994 1.00 97.75 263 PHE A N 1
ATOM 2070 C CA . PHE A 1 263 ? 2.013 2.021 -21.389 1.00 97.75 263 PHE A CA 1
ATOM 2071 C C . PHE A 1 263 ? 0.843 1.808 -22.361 1.00 97.75 263 PHE A C 1
ATOM 2073 O O . PHE A 1 263 ? 0.985 1.118 -23.378 1.00 97.75 263 PHE A O 1
ATOM 2080 N N . GLN A 1 264 ? -0.318 2.409 -22.081 1.00 95.44 264 GLN A N 1
ATOM 2081 C CA . GLN A 1 264 ? -1.402 2.503 -23.069 1.00 95.44 264 GLN A CA 1
ATOM 2082 C C . GLN A 1 264 ? -0.949 3.317 -24.289 1.00 95.44 264 GLN A C 1
ATOM 2084 O O . GLN A 1 264 ? -1.214 2.924 -25.425 1.00 95.44 264 GLN A O 1
ATOM 2089 N N . ASN A 1 265 ? -0.175 4.375 -24.039 1.00 91.94 265 ASN A N 1
ATOM 2090 C CA . ASN A 1 265 ? 0.462 5.217 -25.045 1.00 91.94 265 ASN A CA 1
ATOM 2091 C C . ASN A 1 265 ? 1.981 5.002 -25.039 1.00 91.94 265 ASN A C 1
ATOM 2093 O O . ASN A 1 265 ? 2.537 4.491 -24.064 1.00 91.94 265 ASN A O 1
ATOM 2097 N N . ASP A 1 266 ? 2.649 5.411 -26.115 1.00 89.69 266 ASP A N 1
ATOM 2098 C CA . ASP A 1 266 ? 4.108 5.454 -26.142 1.00 89.69 266 ASP A CA 1
ATOM 2099 C C . ASP A 1 266 ? 4.590 6.617 -25.262 1.00 89.69 266 ASP A C 1
ATOM 2101 O O . ASP A 1 266 ? 4.144 7.757 -25.408 1.00 89.69 266 ASP A O 1
ATOM 2105 N N . LEU A 1 267 ? 5.466 6.312 -24.304 1.00 94.38 267 LEU A N 1
ATOM 2106 C CA . LEU A 1 267 ? 5.998 7.278 -23.346 1.00 94.38 267 LEU A CA 1
ATOM 2107 C C . LEU A 1 267 ? 7.462 7.561 -23.666 1.00 94.38 267 LEU A C 1
ATOM 2109 O O . LEU A 1 267 ? 8.267 6.641 -23.798 1.00 94.38 267 LEU A O 1
ATOM 2113 N N . LEU A 1 268 ? 7.808 8.842 -23.760 1.00 93.25 268 LEU A N 1
ATOM 2114 C CA . LEU A 1 268 ? 9.194 9.290 -23.871 1.00 93.25 268 LEU A CA 1
ATOM 2115 C C . LEU A 1 268 ? 9.813 9.433 -22.472 1.00 93.25 268 LEU A C 1
ATOM 2117 O O . LEU A 1 268 ? 9.076 9.720 -21.529 1.00 93.25 268 LEU A O 1
ATOM 2121 N N . PRO A 1 269 ? 11.149 9.348 -22.321 1.00 91.50 269 PRO A N 1
ATOM 2122 C CA . PRO A 1 269 ? 11.837 9.593 -21.046 1.00 91.50 269 PRO A CA 1
ATOM 2123 C C . PRO A 1 269 ? 11.403 10.877 -20.326 1.00 91.50 269 PRO A C 1
ATOM 2125 O O . PRO A 1 269 ? 11.246 10.892 -19.104 1.00 91.50 269 PRO A O 1
ATOM 2128 N N . ALA A 1 270 ? 11.125 11.932 -21.101 1.00 94.69 270 ALA A N 1
ATOM 2129 C CA . ALA A 1 270 ? 10.637 13.209 -20.595 1.00 94.69 270 ALA A CA 1
ATOM 2130 C C . ALA A 1 270 ? 9.359 13.079 -19.751 1.00 94.69 270 ALA A C 1
ATOM 2132 O O . ALA A 1 270 ? 9.161 13.895 -18.864 1.00 94.69 270 ALA A O 1
ATOM 2133 N N . PHE A 1 271 ? 8.533 12.047 -19.951 1.00 97.00 271 PHE A N 1
ATOM 2134 C CA . PHE A 1 271 ? 7.343 11.797 -19.134 1.00 97.00 271 PHE A CA 1
ATOM 2135 C C . PHE A 1 271 ? 7.653 11.761 -17.627 1.00 97.00 271 PHE A C 1
ATOM 2137 O O . PHE A 1 271 ? 6.888 12.302 -16.832 1.00 97.00 271 PHE A O 1
ATOM 2144 N N . TRP A 1 272 ? 8.778 11.155 -17.232 1.00 97.25 272 TRP A N 1
ATOM 2145 C CA . TRP A 1 272 ? 9.169 11.060 -15.822 1.00 97.25 272 TRP A CA 1
ATOM 2146 C C . TRP A 1 272 ? 10.077 12.202 -15.378 1.00 97.25 272 TRP A C 1
ATOM 2148 O O . TRP A 1 272 ? 10.040 12.585 -14.214 1.00 97.25 272 TRP A O 1
ATOM 2158 N N . THR A 1 273 ? 10.912 12.728 -16.276 1.00 96.44 273 THR A N 1
ATOM 2159 C CA . THR A 1 273 ? 12.009 13.633 -15.902 1.00 96.44 273 THR A CA 1
ATOM 2160 C C . THR A 1 273 ? 11.798 15.085 -16.315 1.00 96.44 273 THR A C 1
ATOM 2162 O O . THR A 1 273 ? 12.645 15.908 -15.985 1.00 96.44 273 THR A O 1
ATOM 2165 N N . SER A 1 274 ? 10.718 15.433 -17.027 1.00 95.81 274 SER A N 1
ATOM 2166 C CA . SER A 1 274 ? 10.485 16.806 -17.516 1.00 95.81 274 SER A CA 1
ATOM 2167 C C . SER A 1 274 ? 10.377 17.845 -16.406 1.00 95.81 274 SER A C 1
ATOM 2169 O O . SER A 1 274 ? 10.651 19.013 -16.653 1.00 95.81 274 SER A O 1
ATOM 2171 N N . GLY A 1 275 ? 9.948 17.430 -15.212 1.00 96.19 275 GLY A N 1
ATOM 2172 C CA . GLY A 1 275 ? 9.809 18.315 -14.061 1.00 96.19 275 GLY A CA 1
ATOM 2173 C C . GLY A 1 275 ? 11.145 18.753 -13.478 1.00 96.19 275 GLY A C 1
ATOM 2174 O O . GLY A 1 275 ? 11.218 19.848 -12.932 1.00 96.19 275 GLY A O 1
ATOM 2175 N N . LEU A 1 276 ? 12.200 17.939 -13.628 1.00 96.56 276 LEU A N 1
ATOM 2176 C CA . LEU A 1 276 ? 13.493 18.155 -12.981 1.00 96.56 276 LEU A CA 1
ATOM 2177 C C . LEU A 1 276 ? 14.122 19.474 -13.444 1.00 96.56 276 LEU A C 1
ATOM 2179 O O . LEU A 1 276 ? 14.592 19.597 -14.576 1.00 96.56 276 LEU A O 1
ATOM 2183 N N . GLY A 1 277 ? 14.150 20.452 -12.540 1.00 92.81 277 GLY A N 1
ATOM 2184 C CA . GLY A 1 277 ? 14.683 21.785 -12.794 1.00 92.81 277 GLY A CA 1
ATOM 2185 C C . GLY A 1 277 ? 16.162 21.928 -12.428 1.00 92.81 277 GLY A C 1
ATOM 2186 O O . GLY A 1 277 ? 16.770 21.066 -11.789 1.00 92.81 277 GLY A O 1
ATOM 2187 N N . GLY A 1 278 ? 16.745 23.070 -12.803 1.00 93.12 278 GLY A N 1
ATOM 2188 C CA . GLY A 1 278 ? 18.102 23.459 -12.408 1.00 93.12 278 GLY A CA 1
ATOM 2189 C C . GLY A 1 278 ? 19.230 22.623 -13.040 1.00 93.12 278 GLY A C 1
ATOM 2190 O O . GLY A 1 278 ? 18.991 21.775 -13.897 1.00 93.12 278 GLY A O 1
ATOM 2191 N N . PRO A 1 279 ? 20.493 22.855 -12.632 1.00 92.12 279 PRO A N 1
ATOM 2192 C CA . PRO A 1 279 ? 21.659 22.172 -13.211 1.00 92.12 279 PRO A CA 1
ATOM 2193 C C . PRO A 1 279 ? 21.770 20.682 -12.822 1.00 92.12 279 PRO A C 1
ATOM 2195 O O . PRO A 1 279 ? 22.619 19.958 -13.355 1.00 92.12 279 PRO A O 1
ATOM 2198 N N . GLY A 1 280 ? 20.923 20.222 -11.895 1.00 93.94 280 GLY A N 1
ATOM 2199 C CA . GLY A 1 280 ? 20.994 18.897 -11.290 1.00 93.94 280 GLY A CA 1
ATOM 2200 C C . GLY A 1 280 ? 22.273 18.665 -10.473 1.00 93.94 280 GLY A C 1
ATOM 2201 O O . GLY A 1 280 ? 23.078 19.578 -10.270 1.00 93.94 280 GLY A O 1
ATOM 2202 N N . PRO A 1 281 ? 22.479 17.436 -9.974 1.00 94.81 281 PRO A N 1
ATOM 2203 C CA . PRO A 1 281 ? 23.719 17.040 -9.317 1.00 94.81 281 PRO A CA 1
ATOM 2204 C C . PRO A 1 281 ? 24.958 17.250 -10.202 1.00 94.81 281 PRO A C 1
ATOM 2206 O O . PRO A 1 281 ? 24.934 16.967 -11.401 1.00 94.81 281 PRO A O 1
ATOM 2209 N N . ALA A 1 282 ? 26.072 17.673 -9.594 1.00 94.31 282 ALA A N 1
ATOM 2210 C CA . ALA A 1 282 ? 27.325 17.934 -10.310 1.00 94.31 282 ALA A CA 1
ATOM 2211 C C . ALA A 1 282 ? 27.919 16.674 -10.967 1.00 94.31 282 ALA A C 1
ATOM 2213 O O . ALA A 1 282 ? 28.505 16.741 -12.048 1.00 94.31 282 ALA A O 1
ATOM 2214 N N . ARG A 1 283 ? 27.768 15.507 -10.326 1.00 96.31 283 ARG A N 1
ATOM 2215 C CA . ARG A 1 283 ? 28.297 14.237 -10.836 1.00 96.31 283 ARG A CA 1
ATOM 2216 C C . ARG A 1 283 ? 27.326 13.622 -11.843 1.00 96.31 283 ARG A C 1
ATOM 2218 O O . ARG A 1 283 ? 26.131 13.501 -11.588 1.00 96.31 283 ARG A O 1
ATOM 2225 N N . LEU A 1 284 ? 27.852 13.141 -12.971 1.00 93.31 284 LEU A N 1
ATOM 2226 C CA . LEU A 1 284 ? 27.050 12.422 -13.968 1.00 93.31 284 LEU A CA 1
ATOM 2227 C C . LEU A 1 284 ? 26.413 11.149 -13.389 1.00 93.31 284 LEU A C 1
ATOM 2229 O O . LEU A 1 284 ? 25.241 10.895 -13.646 1.00 93.31 284 LEU A O 1
ATOM 2233 N N . ALA A 1 285 ? 27.154 10.396 -12.572 1.00 94.25 285 ALA A N 1
ATOM 2234 C CA . ALA A 1 285 ? 26.655 9.181 -11.923 1.00 94.25 285 ALA A CA 1
ATOM 2235 C C . ALA A 1 285 ? 25.402 9.447 -11.072 1.00 94.25 285 ALA A C 1
ATOM 2237 O O . ALA A 1 285 ? 24.448 8.680 -11.118 1.00 94.25 285 ALA A O 1
ATOM 2238 N N . ASP A 1 286 ? 25.382 10.576 -10.365 1.00 95.56 286 ASP A N 1
ATOM 2239 C CA . ASP A 1 286 ? 24.243 11.026 -9.573 1.00 95.56 286 ASP A CA 1
ATOM 2240 C C . ASP A 1 286 ? 23.029 11.352 -10.462 1.00 95.56 286 ASP A C 1
ATOM 2242 O O . ASP A 1 286 ? 21.907 10.931 -10.179 1.00 95.56 286 ASP A O 1
ATOM 2246 N N . ARG A 1 287 ? 23.229 12.071 -11.571 1.00 95.19 287 ARG A N 1
ATOM 2247 C CA . ARG A 1 287 ? 22.136 12.353 -12.518 1.00 95.19 287 ARG A CA 1
ATOM 2248 C C . ARG A 1 287 ? 21.542 11.072 -13.099 1.00 95.19 287 ARG A C 1
ATOM 2250 O O . ARG A 1 287 ? 20.323 10.923 -13.090 1.00 95.19 287 ARG A O 1
ATOM 2257 N N . LEU A 1 288 ? 22.397 10.141 -13.526 1.00 94.19 288 LEU A N 1
ATOM 2258 C CA . LEU A 1 288 ? 21.967 8.839 -14.035 1.00 94.19 288 LEU A CA 1
ATOM 2259 C C . LEU A 1 288 ? 21.201 8.055 -12.968 1.00 94.19 288 LEU A C 1
ATOM 2261 O O . LEU A 1 288 ? 20.135 7.530 -13.257 1.00 94.19 288 LEU A O 1
ATOM 2265 N N . ASP A 1 289 ? 21.684 8.013 -11.727 1.00 94.94 289 ASP A N 1
ATOM 2266 C CA . ASP A 1 289 ? 20.986 7.333 -10.634 1.00 94.94 289 ASP A CA 1
ATOM 2267 C C . ASP A 1 289 ? 19.580 7.904 -10.382 1.00 94.94 289 ASP A C 1
ATOM 2269 O O . ASP A 1 289 ? 18.622 7.142 -10.266 1.00 94.94 289 ASP A O 1
ATOM 2273 N N . THR A 1 290 ? 19.419 9.233 -10.393 1.00 96.44 290 THR A N 1
ATOM 2274 C CA . THR A 1 290 ? 18.092 9.864 -10.281 1.00 96.44 290 THR A CA 1
ATOM 2275 C C . THR A 1 290 ? 17.180 9.479 -11.447 1.00 96.44 290 THR A C 1
ATOM 2277 O O . THR A 1 290 ? 16.015 9.152 -11.233 1.00 96.44 290 THR A O 1
ATOM 2280 N N . GLN A 1 291 ? 17.693 9.481 -12.679 1.00 95.25 291 GLN A N 1
ATOM 2281 C CA . GLN A 1 291 ? 16.904 9.102 -13.853 1.00 95.25 291 GLN A CA 1
ATOM 2282 C C . GLN A 1 291 ? 16.501 7.618 -13.818 1.00 95.25 291 GLN A C 1
ATOM 2284 O O . GLN A 1 291 ? 15.365 7.277 -14.141 1.00 95.25 291 GLN A O 1
ATOM 2289 N N . ARG A 1 292 ? 17.389 6.732 -13.350 1.00 95.38 292 ARG A N 1
ATOM 2290 C CA . ARG A 1 292 ? 17.088 5.308 -13.129 1.00 95.38 292 ARG A CA 1
ATOM 2291 C C . ARG A 1 292 ? 16.019 5.102 -12.066 1.00 95.38 292 ARG A C 1
ATOM 2293 O O . ARG A 1 292 ? 15.131 4.272 -12.250 1.00 95.38 292 ARG A O 1
ATOM 2300 N N . ALA A 1 293 ? 16.111 5.856 -10.974 1.00 96.25 293 ALA A N 1
ATOM 2301 C CA . ALA A 1 293 ? 15.135 5.842 -9.896 1.00 96.25 293 ALA A CA 1
ATOM 2302 C C . ALA A 1 293 ? 13.754 6.307 -10.395 1.00 96.25 293 ALA A C 1
ATOM 2304 O O . ALA A 1 293 ? 12.738 5.724 -10.019 1.00 96.25 293 ALA A O 1
ATOM 2305 N N . ALA A 1 294 ? 13.700 7.284 -11.307 1.00 97.25 294 ALA A N 1
ATOM 2306 C CA . ALA A 1 294 ? 12.442 7.789 -11.858 1.00 97.25 294 ALA A CA 1
ATOM 2307 C C . ALA A 1 294 ? 11.587 6.686 -12.518 1.00 97.25 294 ALA A C 1
ATOM 2309 O O . ALA A 1 294 ? 10.365 6.709 -12.392 1.00 97.25 294 ALA A O 1
ATOM 2310 N N . VAL A 1 295 ? 12.210 5.663 -13.116 1.00 97.25 295 VAL A N 1
ATOM 2311 C CA . VAL A 1 295 ? 11.530 4.520 -13.760 1.00 97.25 295 VAL A CA 1
ATOM 2312 C C . VAL A 1 295 ? 11.454 3.257 -12.889 1.00 97.25 295 VAL A C 1
ATOM 2314 O O . VAL A 1 295 ? 11.470 2.137 -13.400 1.00 97.25 295 VAL A O 1
ATOM 2317 N N . ALA A 1 296 ? 11.336 3.413 -11.567 1.00 97.50 296 ALA A N 1
ATOM 2318 C CA . ALA A 1 296 ? 11.229 2.301 -10.617 1.00 97.50 296 ALA A CA 1
ATOM 2319 C C . ALA A 1 296 ? 10.155 1.251 -10.975 1.00 97.50 296 ALA A C 1
ATOM 2321 O O . ALA A 1 296 ? 10.459 0.054 -10.953 1.00 97.50 296 ALA A O 1
ATOM 2322 N N . LEU A 1 297 ? 8.931 1.673 -11.332 1.00 98.19 297 LEU A N 1
ATOM 2323 C CA . LEU A 1 297 ? 7.843 0.761 -11.709 1.00 98.19 297 LEU A CA 1
ATOM 2324 C C . LEU A 1 297 ? 8.072 0.083 -13.079 1.00 98.19 297 LEU A C 1
ATOM 2326 O O . LEU A 1 297 ? 7.993 -1.149 -13.114 1.00 98.19 297 LEU A O 1
ATOM 2330 N N . PRO A 1 298 ? 8.401 0.801 -14.182 1.00 98.06 298 PRO A N 1
ATOM 2331 C CA . PRO A 1 298 ? 8.736 0.170 -15.464 1.00 98.06 298 PRO A CA 1
ATOM 2332 C C . PRO A 1 298 ? 9.810 -0.916 -15.374 1.00 98.06 298 PRO A C 1
ATOM 2334 O O . PRO A 1 298 ? 9.693 -1.957 -16.018 1.00 98.06 298 PRO A O 1
ATOM 2337 N N . ARG A 1 299 ? 10.836 -0.725 -14.534 1.00 97.81 299 ARG A N 1
ATOM 2338 C CA . ARG A 1 299 ? 11.906 -1.721 -14.345 1.00 97.81 299 ARG A CA 1
ATOM 2339 C C . ARG A 1 299 ? 11.396 -3.062 -13.824 1.00 97.81 299 ARG A C 1
ATOM 2341 O O . ARG A 1 299 ? 11.985 -4.092 -14.147 1.00 97.81 299 ARG A O 1
ATOM 2348 N N . GLN A 1 300 ? 10.297 -3.074 -13.070 1.00 98.38 300 GLN A N 1
ATOM 2349 C CA . GLN A 1 300 ? 9.729 -4.319 -12.552 1.00 98.38 300 GLN A CA 1
ATOM 2350 C C . GLN A 1 300 ? 9.161 -5.213 -13.659 1.00 98.38 300 GLN A C 1
ATOM 2352 O O . GLN A 1 300 ? 9.019 -6.414 -13.450 1.00 98.38 300 GLN A O 1
ATOM 2357 N N . MET A 1 301 ? 8.908 -4.685 -14.864 1.00 98.44 301 MET A N 1
ATOM 2358 C CA . MET A 1 301 ? 8.486 -5.516 -15.995 1.00 98.44 301 MET A CA 1
ATOM 2359 C C . MET A 1 301 ? 9.526 -6.564 -16.392 1.00 98.44 301 MET A C 1
ATOM 2361 O O . MET A 1 301 ? 9.138 -7.600 -16.923 1.00 98.44 301 MET A O 1
ATOM 2365 N N . ALA A 1 302 ? 10.816 -6.350 -16.111 1.00 98.31 302 ALA A N 1
ATOM 2366 C CA . ALA A 1 302 ? 11.834 -7.378 -16.325 1.00 98.31 302 ALA A CA 1
ATOM 2367 C C . ALA A 1 302 ? 11.624 -8.591 -15.399 1.00 98.31 302 ALA A C 1
ATOM 2369 O O . ALA A 1 302 ? 11.720 -9.728 -15.851 1.00 98.31 302 ALA A O 1
ATOM 2370 N N . VAL A 1 303 ? 11.266 -8.347 -14.131 1.00 98.56 303 VAL A N 1
ATOM 2371 C CA . VAL A 1 303 ? 10.930 -9.399 -13.154 1.00 98.56 303 VAL A CA 1
ATOM 2372 C C . VAL A 1 303 ? 9.654 -10.129 -13.577 1.00 98.56 303 VAL A C 1
ATOM 2374 O O . VAL A 1 303 ? 9.608 -11.352 -13.610 1.00 98.56 303 VAL A O 1
ATOM 2377 N N . LEU A 1 304 ? 8.616 -9.393 -13.980 1.00 98.69 304 LEU A N 1
ATOM 2378 C CA . LEU A 1 304 ? 7.365 -10.018 -14.421 1.00 98.69 304 LEU A CA 1
ATOM 2379 C C . LEU A 1 304 ? 7.531 -10.810 -15.734 1.00 98.69 304 LEU A C 1
ATOM 2381 O O . LEU A 1 304 ? 6.870 -11.830 -15.925 1.00 98.69 304 LEU A O 1
ATOM 2385 N N . ALA A 1 305 ? 8.422 -10.374 -16.631 1.00 98.62 305 ALA A N 1
ATOM 2386 C CA . ALA A 1 305 ? 8.752 -11.106 -17.851 1.00 98.62 305 ALA A CA 1
ATOM 2387 C C . ALA A 1 305 ? 9.512 -12.409 -17.556 1.00 98.62 305 ALA A C 1
ATOM 2389 O O . ALA A 1 305 ? 9.186 -13.437 -18.149 1.00 98.62 305 ALA A O 1
ATOM 2390 N N . SER A 1 306 ? 10.457 -12.411 -16.607 1.00 98.62 306 SER A N 1
ATOM 2391 C CA . SER A 1 306 ? 11.144 -13.649 -16.214 1.00 98.62 306 SER A CA 1
ATOM 2392 C C . SER A 1 306 ? 10.185 -14.646 -15.557 1.00 98.62 306 SER A C 1
ATOM 2394 O O . SER A 1 306 ? 10.264 -15.847 -15.819 1.00 98.62 306 SER A O 1
ATOM 2396 N N . TRP A 1 307 ? 9.203 -14.166 -14.783 1.00 98.50 307 TRP A N 1
ATOM 2397 C CA . TRP A 1 307 ? 8.111 -15.012 -14.296 1.00 98.50 307 TRP A CA 1
ATOM 2398 C C . TRP A 1 307 ? 7.312 -15.614 -15.445 1.00 98.50 307 TRP A C 1
ATOM 2400 O O . TRP A 1 307 ? 7.001 -16.802 -15.419 1.00 98.50 307 TRP A O 1
ATOM 2410 N N . GLN A 1 308 ? 6.989 -14.825 -16.470 1.00 98.56 308 GLN A N 1
ATOM 2411 C CA . GLN A 1 308 ? 6.270 -15.329 -17.636 1.00 98.56 308 GLN A CA 1
ATOM 2412 C C . GLN A 1 308 ? 7.059 -16.420 -18.376 1.00 98.56 308 GLN A C 1
ATOM 2414 O O . GLN A 1 308 ? 6.477 -17.435 -18.758 1.00 98.56 308 GLN A O 1
ATOM 2419 N N . GLU A 1 309 ? 8.369 -16.254 -18.557 1.00 98.44 309 GLU A N 1
ATOM 2420 C CA . GLU A 1 309 ? 9.241 -17.280 -19.146 1.00 98.44 309 GLU A CA 1
ATOM 2421 C C . GLU A 1 309 ? 9.254 -18.560 -18.301 1.00 98.44 309 GLU A C 1
ATOM 2423 O O . GLU A 1 309 ? 9.006 -19.650 -18.823 1.00 98.44 309 GLU A O 1
ATOM 2428 N N . LYS A 1 310 ? 9.426 -18.422 -16.981 1.00 98.25 310 LYS A N 1
ATOM 2429 C CA . LYS A 1 310 ? 9.346 -19.529 -16.018 1.00 98.25 310 LYS A CA 1
ATOM 2430 C C . LYS A 1 310 ? 8.008 -20.261 -16.114 1.00 98.25 310 LYS A C 1
ATOM 2432 O O . LYS A 1 310 ? 7.980 -21.478 -16.266 1.00 98.25 310 LYS A O 1
ATOM 2437 N N . TYR A 1 311 ? 6.885 -19.543 -16.079 1.00 98.00 311 TYR A N 1
ATOM 2438 C CA . TYR A 1 311 ? 5.559 -20.158 -16.130 1.00 98.00 311 TYR A CA 1
ATOM 2439 C C . TYR A 1 311 ? 5.246 -20.781 -17.492 1.00 98.00 311 TYR A C 1
ATOM 2441 O O . TYR A 1 311 ? 4.530 -21.785 -17.536 1.00 98.00 311 TYR A O 1
ATOM 2449 N N . ARG A 1 312 ? 5.783 -20.251 -18.601 1.00 97.75 312 ARG A N 1
ATOM 2450 C CA . ARG A 1 312 ? 5.709 -20.883 -19.934 1.00 97.75 312 ARG A CA 1
ATOM 2451 C C . ARG A 1 312 ? 6.355 -22.268 -19.950 1.00 97.75 312 ARG A C 1
ATOM 2453 O O . ARG A 1 312 ? 5.797 -23.142 -20.605 1.00 97.75 312 ARG A O 1
ATOM 2460 N N . ALA A 1 313 ? 7.432 -22.472 -19.194 1.00 97.75 313 ALA A N 1
ATOM 2461 C CA . ALA A 1 313 ? 8.112 -23.761 -19.083 1.00 97.75 313 ALA A CA 1
ATOM 2462 C C . ALA A 1 313 ? 7.386 -24.792 -18.193 1.00 97.75 313 ALA A C 1
ATOM 2464 O O . ALA A 1 313 ? 7.688 -25.975 -18.295 1.00 97.75 313 ALA A O 1
ATOM 2465 N N . VAL A 1 314 ? 6.425 -24.375 -17.356 1.00 97.75 314 VAL A N 1
ATOM 2466 C CA . VAL A 1 314 ? 5.640 -25.289 -16.501 1.00 97.75 314 VAL A CA 1
ATOM 2467 C C . VAL A 1 314 ? 4.692 -26.131 -17.359 1.00 97.75 314 VAL A C 1
ATOM 2469 O O . VAL A 1 314 ? 3.785 -25.590 -18.009 1.00 97.75 314 VAL A O 1
ATOM 2472 N N . GLY A 1 315 ? 4.899 -27.447 -17.341 1.00 96.62 315 GLY A N 1
ATOM 2473 C CA . GLY A 1 315 ? 4.099 -28.446 -18.037 1.00 96.62 315 GLY A CA 1
ATOM 2474 C C . GLY A 1 315 ? 2.748 -28.716 -17.372 1.00 96.62 315 GLY A C 1
ATOM 2475 O O . GLY A 1 315 ? 2.480 -28.303 -16.247 1.00 96.62 315 GLY A O 1
ATOM 2476 N N . TYR A 1 316 ? 1.867 -29.428 -18.083 1.00 96.00 316 TYR A N 1
ATOM 2477 C CA . TYR A 1 316 ? 0.511 -29.750 -17.610 1.00 96.00 316 TYR A CA 1
ATOM 2478 C C . TYR A 1 316 ? 0.489 -30.592 -16.324 1.00 96.00 316 TYR A C 1
ATOM 2480 O O . TYR A 1 316 ? -0.414 -30.441 -15.505 1.00 96.00 316 TYR A O 1
ATOM 2488 N N . PHE A 1 317 ? 1.485 -31.463 -16.151 1.00 95.75 317 PHE A N 1
ATOM 2489 C CA . PHE A 1 317 ? 1.588 -32.383 -15.015 1.00 95.75 317 PHE A CA 1
ATOM 2490 C C . PHE A 1 317 ? 2.468 -31.856 -13.873 1.00 95.75 317 PHE A C 1
ATOM 2492 O O . PHE A 1 317 ? 2.628 -32.551 -12.872 1.00 95.75 317 PHE A O 1
ATOM 2499 N N . ASP A 1 318 ? 3.026 -30.652 -14.006 1.00 96.75 318 ASP A N 1
ATOM 2500 C CA . ASP A 1 318 ? 3.945 -30.095 -13.019 1.00 96.75 318 ASP A CA 1
ATOM 2501 C C . ASP A 1 318 ? 3.195 -29.409 -11.870 1.00 96.75 318 ASP A C 1
ATOM 2503 O O . ASP A 1 318 ? 2.103 -28.842 -12.028 1.00 96.75 318 ASP A O 1
ATOM 2507 N N . GLU A 1 319 ? 3.823 -29.395 -10.695 1.00 94.38 319 GLU A N 1
ATOM 2508 C CA . GLU A 1 319 ? 3.352 -28.586 -9.577 1.00 94.38 319 GLU A CA 1
ATOM 2509 C C . GLU A 1 319 ? 3.306 -27.101 -9.961 1.00 94.38 319 GLU A C 1
ATOM 2511 O O . GLU A 1 319 ? 4.184 -26.561 -10.635 1.00 94.38 319 GLU A O 1
ATOM 2516 N N . GLY A 1 320 ? 2.241 -26.415 -9.542 1.00 95.44 320 GLY A N 1
ATOM 2517 C CA . GLY A 1 320 ? 2.040 -25.009 -9.885 1.00 95.44 320 GLY A CA 1
ATOM 2518 C C . GLY A 1 320 ? 1.474 -24.766 -11.288 1.00 95.44 320 GLY A C 1
ATOM 2519 O O . GLY A 1 320 ? 1.337 -23.602 -11.669 1.00 95.44 320 GLY A O 1
ATOM 2520 N N . TYR A 1 321 ? 1.059 -25.803 -12.032 1.00 97.44 321 TYR A N 1
ATOM 2521 C CA . TYR A 1 321 ? 0.367 -25.634 -13.318 1.00 97.44 321 TYR A CA 1
ATOM 2522 C C . TYR A 1 321 ? -0.807 -24.646 -13.229 1.00 97.44 321 TYR A C 1
ATOM 2524 O O . TYR A 1 321 ? -0.926 -23.740 -14.051 1.00 97.44 321 TYR A O 1
ATOM 2532 N N . ALA A 1 322 ? -1.649 -24.753 -12.200 1.00 97.12 322 ALA A N 1
ATOM 2533 C CA . ALA A 1 322 ? -2.822 -23.893 -12.069 1.00 97.12 322 ALA A CA 1
ATOM 2534 C C . ALA A 1 322 ? -2.455 -22.415 -11.794 1.00 97.12 322 ALA A C 1
ATOM 2536 O O . ALA A 1 322 ? -3.075 -21.509 -12.355 1.00 97.12 322 ALA A O 1
ATOM 2537 N N . ALA A 1 323 ? -1.398 -22.166 -11.010 1.00 97.44 323 ALA A N 1
ATOM 2538 C CA . ALA A 1 323 ? -0.822 -20.831 -10.822 1.00 97.44 323 ALA A CA 1
ATOM 2539 C C . ALA A 1 323 ? -0.214 -20.278 -12.122 1.00 97.44 323 ALA A C 1
ATOM 2541 O O . ALA A 1 323 ? -0.470 -19.128 -12.479 1.00 97.44 323 ALA A O 1
ATOM 2542 N N . SER A 1 324 ? 0.514 -21.121 -12.862 1.00 98.00 324 SER A N 1
ATOM 2543 C CA . SER A 1 324 ? 1.059 -20.820 -14.190 1.00 98.00 324 SER A CA 1
ATOM 2544 C C . SER A 1 324 ? -0.037 -20.408 -15.175 1.00 98.00 324 SER A C 1
ATOM 2546 O O . SER A 1 324 ? 0.084 -19.376 -15.833 1.00 98.00 324 SER A O 1
ATOM 2548 N N . GLN A 1 325 ? -1.137 -21.163 -15.251 1.00 98.38 325 GLN A N 1
ATOM 2549 C CA . GLN A 1 325 ? -2.257 -20.847 -16.141 1.00 98.38 325 GLN A CA 1
ATOM 2550 C C . GLN A 1 325 ? -2.935 -19.530 -15.772 1.00 98.38 325 GLN A C 1
ATOM 2552 O O . GLN A 1 325 ? -3.241 -18.732 -16.657 1.00 98.38 325 GLN A O 1
ATOM 2557 N N . LEU A 1 326 ? -3.144 -19.283 -14.478 1.00 98.19 326 LEU A N 1
ATOM 2558 C CA . LEU A 1 326 ? -3.726 -18.027 -14.017 1.00 98.19 326 LEU A CA 1
ATOM 2559 C C . LEU A 1 326 ? -2.843 -16.834 -14.404 1.00 98.19 326 LEU A C 1
ATOM 2561 O O . LEU A 1 326 ? -3.338 -15.892 -15.015 1.00 98.19 326 LEU A O 1
ATOM 2565 N N . TRP A 1 327 ? -1.534 -16.917 -14.139 1.00 98.50 327 TRP A N 1
ATOM 2566 C CA . TRP A 1 327 ? -0.587 -15.870 -14.521 1.00 98.50 327 TRP A CA 1
ATOM 2567 C C . TRP A 1 327 ? -0.536 -15.642 -16.033 1.00 98.50 327 TRP A C 1
ATOM 2569 O O . TRP A 1 327 ? -0.590 -14.499 -16.474 1.00 98.50 327 TRP A O 1
ATOM 2579 N N . LYS A 1 328 ? -0.478 -16.709 -16.842 1.00 98.44 328 LYS A N 1
ATOM 2580 C CA . LYS A 1 328 ? -0.473 -16.606 -18.312 1.00 98.44 328 LYS A CA 1
ATOM 2581 C C . LYS A 1 328 ? -1.701 -15.859 -18.832 1.00 98.44 328 LYS A C 1
ATOM 2583 O O . LYS A 1 328 ? -1.561 -15.017 -19.714 1.00 98.44 328 LYS A O 1
ATOM 2588 N N . GLN A 1 329 ? -2.876 -16.137 -18.267 1.00 98.44 329 GLN A N 1
ATOM 2589 C CA . GLN A 1 329 ? -4.115 -15.443 -18.624 1.00 98.44 329 GLN A CA 1
ATOM 2590 C C . GLN A 1 329 ? -4.076 -13.965 -18.225 1.00 98.44 329 GLN A C 1
ATOM 2592 O O . GLN A 1 329 ? -4.469 -13.112 -19.017 1.00 98.44 329 GLN A O 1
ATOM 2597 N N . ASP A 1 330 ? -3.581 -13.648 -17.025 1.00 98.44 330 ASP A N 1
ATOM 2598 C CA . ASP A 1 330 ? -3.440 -12.261 -16.569 1.00 98.44 330 ASP A CA 1
ATOM 2599 C C . ASP A 1 330 ? -2.422 -11.489 -17.433 1.00 98.44 330 ASP A C 1
ATOM 2601 O O . ASP A 1 330 ? -2.664 -10.340 -17.814 1.00 98.44 330 ASP A O 1
ATOM 2605 N N . TRP A 1 331 ? -1.312 -12.139 -17.805 1.00 98.69 331 TRP A N 1
ATOM 2606 C CA . TRP A 1 331 ? -0.295 -11.615 -18.720 1.00 98.69 331 TRP A CA 1
ATOM 2607 C C . TRP A 1 331 ? -0.877 -11.304 -20.098 1.00 98.69 331 TRP A C 1
ATOM 2609 O O . TRP A 1 331 ? -0.688 -10.201 -20.611 1.00 98.69 331 TRP A O 1
ATOM 2619 N N . GLU A 1 332 ? -1.609 -12.247 -20.692 1.00 98.62 332 GLU A N 1
ATOM 2620 C CA . GLU A 1 332 ? -2.259 -12.068 -21.991 1.00 98.62 332 GLU A CA 1
ATOM 2621 C C . GLU A 1 332 ? -3.300 -10.942 -21.948 1.00 98.62 332 GLU A C 1
ATOM 2623 O O . GLU A 1 332 ? -3.259 -10.036 -22.782 1.00 98.62 332 GLU A O 1
ATOM 2628 N N . ALA A 1 333 ? -4.166 -10.927 -20.930 1.00 98.31 333 ALA A N 1
ATOM 2629 C CA . ALA A 1 333 ? -5.194 -9.901 -20.758 1.00 98.31 333 ALA A CA 1
ATOM 2630 C C . ALA A 1 333 ? -4.608 -8.487 -20.603 1.00 98.31 333 ALA A C 1
ATOM 2632 O O . ALA A 1 333 ? -5.201 -7.507 -21.058 1.00 98.31 333 ALA A O 1
ATOM 2633 N N . ALA A 1 334 ? -3.430 -8.365 -19.986 1.00 98.38 334 ALA A N 1
ATOM 2634 C CA . ALA A 1 334 ? -2.710 -7.102 -19.861 1.00 98.38 334 ALA A CA 1
ATOM 2635 C C . ALA A 1 334 ? -1.920 -6.711 -21.129 1.00 98.38 334 ALA A C 1
ATOM 2637 O O . ALA A 1 334 ? -1.371 -5.609 -21.189 1.00 98.38 334 ALA A O 1
ATOM 2638 N N . GLY A 1 335 ? -1.828 -7.590 -22.134 1.00 98.44 335 GLY A N 1
ATOM 2639 C CA . GLY A 1 335 ? -0.922 -7.420 -23.270 1.00 98.44 335 GLY A CA 1
ATOM 2640 C C . GLY A 1 335 ? 0.546 -7.405 -22.835 1.00 98.44 335 GLY A C 1
ATOM 2641 O O . GLY A 1 335 ? 1.326 -6.583 -23.324 1.00 98.44 335 GLY A O 1
ATOM 2642 N N . GLY A 1 336 ? 0.905 -8.273 -21.886 1.00 98.25 336 GLY A N 1
ATOM 2643 C CA . GLY A 1 336 ? 2.159 -8.240 -21.137 1.00 98.25 336 GLY A CA 1
ATOM 2644 C C . GLY A 1 336 ? 3.415 -8.210 -22.006 1.00 98.25 336 GLY A C 1
ATOM 2645 O O . GLY A 1 336 ? 4.312 -7.427 -21.714 1.00 98.25 336 GLY A O 1
ATOM 2646 N N . ASP A 1 337 ? 3.456 -8.949 -23.121 1.00 98.50 337 ASP A N 1
ATOM 2647 C CA . ASP A 1 337 ? 4.611 -8.945 -24.036 1.00 98.50 337 ASP A CA 1
ATOM 2648 C C . ASP A 1 337 ? 4.857 -7.542 -24.631 1.00 98.50 337 ASP A C 1
ATOM 2650 O O . ASP A 1 337 ? 5.980 -7.032 -24.620 1.00 98.50 337 ASP A O 1
ATOM 2654 N N . ARG A 1 338 ? 3.790 -6.861 -25.075 1.00 98.12 338 ARG A N 1
ATOM 2655 C CA . ARG A 1 338 ? 3.862 -5.486 -25.600 1.00 98.12 338 ARG A CA 1
ATOM 2656 C C . ARG A 1 338 ? 4.246 -4.492 -24.506 1.00 98.12 338 ARG A C 1
ATOM 2658 O O . ARG A 1 338 ? 5.056 -3.598 -24.745 1.00 98.12 338 ARG A O 1
ATOM 2665 N N . VAL A 1 339 ? 3.660 -4.631 -23.317 1.00 98.31 339 VAL A N 1
ATOM 2666 C CA . VAL A 1 339 ? 3.948 -3.759 -22.167 1.00 98.31 339 VAL A CA 1
ATOM 2667 C C . VAL A 1 339 ? 5.403 -3.912 -21.724 1.00 98.31 339 VAL A C 1
ATOM 2669 O O . VAL A 1 339 ? 6.075 -2.909 -21.506 1.00 98.31 339 VAL A O 1
ATOM 2672 N N . ALA A 1 340 ? 5.919 -5.140 -21.657 1.00 98.31 340 ALA A N 1
ATOM 2673 C CA . ALA A 1 340 ? 7.304 -5.420 -21.294 1.00 98.31 340 ALA A CA 1
ATOM 2674 C C . ALA A 1 340 ? 8.291 -4.842 -22.317 1.00 98.31 340 ALA A C 1
ATOM 2676 O O . ALA A 1 340 ? 9.283 -4.233 -21.922 1.00 98.31 340 ALA A O 1
ATOM 2677 N N . ALA A 1 341 ? 8.001 -4.966 -23.618 1.00 97.81 341 ALA A N 1
ATOM 2678 C CA . ALA A 1 341 ? 8.816 -4.360 -24.670 1.00 97.81 341 ALA A CA 1
ATOM 2679 C C . ALA A 1 341 ? 8.851 -2.823 -24.561 1.00 97.81 341 ALA A C 1
ATOM 2681 O O . ALA A 1 341 ? 9.927 -2.230 -24.603 1.00 97.81 341 ALA A O 1
ATOM 2682 N N . ARG A 1 342 ? 7.694 -2.178 -24.347 1.00 97.38 342 ARG A N 1
ATOM 2683 C CA . ARG A 1 342 ? 7.602 -0.719 -24.145 1.00 97.38 342 ARG A CA 1
ATOM 2684 C C . ARG A 1 342 ? 8.326 -0.255 -22.881 1.00 97.38 342 ARG A C 1
ATOM 2686 O O . ARG A 1 342 ? 9.056 0.730 -22.926 1.00 97.38 342 ARG A O 1
ATOM 2693 N N . ALA A 1 343 ? 8.164 -0.978 -21.774 1.00 96.94 343 ALA A N 1
ATOM 2694 C CA . ALA A 1 343 ? 8.857 -0.684 -20.526 1.00 96.94 343 ALA A CA 1
ATOM 2695 C C . ALA A 1 343 ? 10.378 -0.815 -20.678 1.00 96.94 343 ALA A C 1
ATOM 2697 O O . ALA A 1 343 ? 11.110 0.064 -20.230 1.00 96.94 343 ALA A O 1
ATOM 2698 N N . ARG A 1 344 ? 10.854 -1.862 -21.366 1.00 96.69 344 ARG A N 1
ATOM 2699 C CA . ARG A 1 344 ? 12.276 -2.046 -21.681 1.00 96.69 344 ARG A CA 1
ATOM 2700 C C . ARG A 1 344 ? 12.813 -0.888 -22.521 1.00 96.69 344 ARG A C 1
ATOM 2702 O O . ARG A 1 344 ? 13.802 -0.288 -22.121 1.00 96.69 344 ARG A O 1
ATOM 2709 N N . ALA A 1 345 ? 12.122 -0.521 -23.601 1.00 95.56 345 ALA A N 1
ATOM 2710 C CA . ALA A 1 345 ? 12.518 0.603 -24.450 1.00 95.56 345 ALA A CA 1
ATOM 2711 C C . ALA A 1 345 ? 12.583 1.930 -23.670 1.00 95.56 345 ALA A C 1
ATOM 2713 O O . ALA A 1 345 ? 13.519 2.706 -23.844 1.00 95.56 345 ALA A O 1
ATOM 2714 N N . ALA A 1 346 ? 11.630 2.179 -22.763 1.00 95.00 346 ALA A N 1
ATOM 2715 C CA . ALA A 1 346 ? 11.644 3.364 -21.904 1.00 95.00 346 ALA A CA 1
ATOM 2716 C C . ALA A 1 346 ? 12.835 3.375 -20.926 1.00 95.00 346 ALA A C 1
ATOM 2718 O O . ALA A 1 346 ? 13.449 4.420 -20.716 1.00 95.00 346 ALA A O 1
ATOM 2719 N N . VAL A 1 347 ? 13.183 2.219 -20.346 1.00 95.31 347 VAL A N 1
ATOM 2720 C CA . VAL A 1 347 ? 14.351 2.077 -19.461 1.00 95.31 347 VAL A CA 1
ATOM 2721 C C . VAL A 1 347 ? 15.660 2.250 -20.242 1.00 95.31 347 VAL A C 1
ATOM 2723 O O . VAL A 1 347 ? 16.540 2.978 -19.788 1.00 95.31 347 VAL A O 1
ATOM 2726 N N . GLU A 1 348 ? 15.785 1.643 -21.422 1.00 94.81 348 GLU A N 1
ATOM 2727 C CA . GLU A 1 348 ? 16.965 1.756 -22.294 1.00 94.81 348 GLU A CA 1
ATOM 2728 C C . GLU A 1 348 ? 17.181 3.189 -22.792 1.00 94.81 348 GLU A C 1
ATOM 2730 O O . GLU A 1 348 ? 18.308 3.680 -22.784 1.00 94.81 348 GLU A O 1
ATOM 2735 N N . ALA A 1 349 ? 16.106 3.905 -23.138 1.00 94.06 349 ALA A N 1
ATOM 2736 C CA . ALA A 1 349 ? 16.180 5.306 -23.550 1.00 94.06 349 ALA A CA 1
ATOM 2737 C C . ALA A 1 349 ? 16.710 6.238 -22.440 1.00 94.06 349 ALA A C 1
ATOM 2739 O O . ALA A 1 349 ? 17.245 7.306 -22.735 1.00 94.06 349 ALA A O 1
ATOM 2740 N N . ILE A 1 350 ? 16.578 5.841 -21.170 1.00 90.88 350 ILE A N 1
ATOM 2741 C CA . ILE A 1 350 ? 17.142 6.549 -20.011 1.00 90.88 350 ILE A CA 1
ATOM 2742 C C . ILE A 1 350 ? 18.572 6.077 -19.689 1.00 90.88 350 ILE A C 1
ATOM 2744 O O . ILE A 1 350 ? 19.368 6.836 -19.136 1.00 90.88 350 ILE A O 1
ATOM 2748 N N . GLU A 1 351 ? 18.927 4.842 -20.047 1.00 86.69 351 GLU A N 1
ATOM 2749 C CA . GLU A 1 351 ? 20.224 4.217 -19.766 1.00 86.69 351 GLU A CA 1
ATOM 2750 C C . GLU A 1 351 ? 21.030 3.882 -21.044 1.00 86.69 351 GLU A C 1
ATOM 2752 O O . GLU A 1 351 ? 21.415 2.725 -21.225 1.00 86.69 351 GLU A O 1
ATOM 2757 N N . PRO A 1 352 ? 21.377 4.846 -21.921 1.00 71.94 352 PRO A N 1
ATOM 2758 C CA . PRO A 1 352 ? 22.006 4.528 -23.210 1.00 71.94 352 PRO A CA 1
ATOM 2759 C C . PRO A 1 352 ? 23.409 3.899 -23.096 1.00 71.94 352 PRO A C 1
ATOM 2761 O O . PRO A 1 352 ? 23.901 3.313 -24.051 1.00 71.94 352 PRO A O 1
ATOM 2764 N N . LEU A 1 353 ? 24.068 4.000 -21.936 1.00 67.06 353 LEU A N 1
ATOM 2765 C CA . LEU A 1 353 ? 25.466 3.595 -21.718 1.00 67.06 353 LEU A CA 1
ATOM 2766 C C . LEU A 1 353 ? 25.630 2.167 -21.158 1.00 67.06 353 LEU A C 1
ATOM 2768 O O . LEU A 1 353 ? 26.579 1.909 -20.421 1.00 67.06 353 LEU A O 1
ATOM 2772 N N . ARG A 1 354 ? 24.691 1.251 -21.427 1.00 58.19 354 ARG A N 1
ATOM 2773 C CA . ARG A 1 354 ? 24.748 -0.143 -20.935 1.00 58.19 354 ARG A CA 1
ATOM 2774 C C . ARG A 1 354 ? 25.290 -1.172 -21.936 1.00 58.19 354 ARG A C 1
ATOM 2776 O O . ARG A 1 354 ? 25.271 -2.356 -21.612 1.00 58.19 354 ARG A O 1
ATOM 2783 N N . THR A 1 355 ? 25.758 -0.732 -23.102 1.00 44.22 355 THR A N 1
ATOM 2784 C CA . THR A 1 355 ? 26.426 -1.583 -24.103 1.00 44.22 355 THR A CA 1
ATOM 2785 C C . THR A 1 355 ? 27.861 -1.899 -23.737 1.00 44.22 355 THR A C 1
ATOM 2787 O O . THR A 1 355 ? 28.585 -0.928 -23.409 1.00 44.22 355 THR A O 1
#

pLDDT: mean 95.96, std 6.27, range [42.06, 98.81]